Protein 3LNB (pdb70)

Radius of gyration: 17.21 Å; Cα contacts (8 Å, |Δi|>4): 522; chains: 1; bounding box: 51×44×40 Å

B-factor: mean 19.19, std 5.68, range [8.73, 44.33]

Sequence (252 aa):
MMTNLQKEFFKRLKIPAKEITFNDLDEILLNMGMILPFENLDIMAGTIKNISKNNLVEKLLIQKRGGLCYELNSLLYYFLMDCGFQVYKVAGTVYDLYDNKWKPDDGHVIIILHHNKKDYVIDAGFASHLPLHPVPFSGEVISSQTGEYRIRKRTTQKGTHILEMRKDEWKIGYAFTLDPIDEQKVNNIQKVIVEHKESPFNKGAITCKLTNYGHISLTNKNYTETFKGTKNKRPIESKDYARILRESFGIT

CATH classification: 3.30.2140.20

Foldseek 3Di:
DADPLLVLLCVQLVHPRDQADQVCQLSSLVSCQAAAKAWQVCLVVVNDDADDQVVLCVACRVLVHHYAQLSSAVSVQVNVVSSPWAKFKWFKWFADPVVGGIFDARLHMWMWTADPNWIWIQGNHLFQQRLSHTATCVFDWGQDCSFIWTKYQPDDPRERIFIWTDNPDTDTGIHTYPDGDDSVVSRVSVVCLSDPPRNPNNPWIWIKHADPAGIWIDTQFWTWDCGNNDIDIDGDHNVVRVVCCCVVRVND

Organism: Bacillus anthracis (NCBI:txid1392)

Nearest PDB structures (foldseek):
  3lnb-assembly1_A  TM=1.004E+00  e=1.557E-55  Bacillus anthracis
  4dmo-assembly2_B  TM=9.859E-01  e=3.108E-37  Bacillus cereus ATCC 14579
  2pqt-assembly1_A  TM=9.009E-01  e=1.758E-18  Homo sapiens
  2pfr-assembly3_B-2  TM=8.881E-01  e=1.863E-18  Homo sapiens
  2ija-assembly1_A  TM=9.003E-01  e=4.703E-18  Homo sapiens

Secondary structure (DSSP, 8-state):
---HHHHHHHHHTT--S----GGGHHHHHHHHHHHS-EE-HHHHHT-PPPP-HHHHIIIIIIT---B-HHHHHHHHHHHHHHTT-EEEEEEEEEEETTTTEE-STT-EEEEEEEETTEEEEE-S-STT----S-EETT---EEETTEEEEEE---BTTBSEEEEEE----EEEEEEEEEE--HHHHHHHHHHHHH-TT-GGGSS--EEEEETTEEEEE-SSEEEEEETTEEEEEE--HHHHHHHHHHHH---

InterPro domains:
  IPR001447 Arylamine N-acetyltransferase [PF00797] (23-267)
  IPR001447 Arylamine N-acetyltransferase [PR01543] (21-44)
  IPR001447 Arylamine N-acetyltransferase [PR01543] (45-68)
  IPR001447 Arylamine N-acetyltransferase [PR01543] (69-91)
  IPR001447 Arylamine N-acetyltransferase [PR01543] (102-127)
  IPR001447 Arylamine N-acetyltransferase [PTHR11786] (3-270)
  IPR038765 Papain-like cysteine peptidase superfamily [SSF54001] (1-274)
  IPR053710 Arylamine N-acetyltransferase domain-containing protein [G3DSA:3.30.2140.20] (1-279)

Structure (mmCIF, N/CA/C/O backbone):
data_3LNB
#
_entry.id   3LNB
#
_cell.length_a   53.990
_cell.length_b   53.990
_cell.length_c   172.440
_cell.angle_alpha   90.00
_cell.angle_beta   90.00
_cell.angle_gamma   90.00
#
_symmetry.space_group_name_H-M   'P 41 21 2'
#
loop_
_entity.id
_entity.type
_entity.pdbx_description
1 polymer 'N-acetyltransferase family protein'
2 non-polymer 'COENZYME A'
3 non-polymer 'FORMIC ACID'
4 water water
#
loop_
_atom_site.group_PDB
_atom_site.id
_atom_site.type_symbol
_atom_site.label_atom_id
_atom_site.label_alt_id
_atom_site.label_comp_id
_atom_site.label_asym_id
_atom_site.label_entity_id
_atom_site.label_seq_id
_atom_site.pdbx_PDB_ins_code
_atom_site.Cartn_x
_atom_site.Cartn_y
_atom_site.Cartn_z
_atom_site.occupancy
_atom_site.B_iso_or_equiv
_atom_site.auth_seq_id
_atom_site.auth_comp_id
_atom_site.auth_asym_id
_atom_site.auth_atom_id
_atom_site.pdbx_PDB_model_num
ATOM 1 N N . MET A 1 31 ? -6.486 2.707 -0.547 1.00 33.50 1 MET A N 1
ATOM 2 C CA . MET A 1 31 ? -7.227 4.000 -0.450 1.00 33.20 1 MET A CA 1
ATOM 3 C C . MET A 1 31 ? -6.819 4.946 -1.576 1.00 30.74 1 MET A C 1
ATOM 4 O O . MET A 1 31 ? -7.280 4.826 -2.715 1.00 30.02 1 MET A O 1
ATOM 9 N N . MET A 1 32 ? -5.956 5.891 -1.233 1.00 28.68 2 MET A N 1
ATOM 10 C CA . MET A 1 32 ? -5.427 6.865 -2.165 1.00 26.77 2 MET A CA 1
ATOM 11 C C . MET A 1 32 ? -4.390 6.139 -3.007 1.00 25.29 2 MET A C 1
ATOM 12 O O . MET A 1 32 ? -3.835 5.130 -2.575 1.00 24.52 2 MET A O 1
ATOM 17 N N . THR A 1 33 ? -4.132 6.647 -4.208 1.00 23.80 3 THR A N 1
ATOM 18 C CA . THR A 1 33 ? -3.128 6.054 -5.086 1.00 21.32 3 THR A CA 1
ATOM 19 C C . THR A 1 33 ? -1.742 6.523 -4.624 1.00 20.69 3 THR A C 1
ATOM 20 O O . THR A 1 33 ? -1.626 7.415 -3.783 1.00 18.55 3 THR A O 1
ATOM 24 N N . ASN A 1 34 ? -0.693 5.923 -5.181 1.00 20.45 4 ASN A N 1
ATOM 25 C CA . ASN A 1 34 ? 0.661 6.316 -4.828 1.00 21.19 4 ASN A CA 1
ATOM 26 C C . ASN A 1 34 ? 0.864 7.776 -5.210 1.00 19.71 4 ASN A C 1
ATOM 27 O O . ASN A 1 34 ? 1.415 8.561 -4.434 1.00 19.04 4 ASN A O 1
ATOM 32 N N . LEU A 1 35 ? 0.410 8.135 -6.408 1.00 19.86 5 LEU A N 1
ATOM 33 C CA . LEU A 1 35 ? 0.534 9.504 -6.894 1.00 19.97 5 LEU A CA 1
ATOM 34 C C . LEU A 1 35 ? -0.145 10.476 -5.926 1.00 19.84 5 LEU A C 1
ATOM 35 O O . LEU A 1 35 ? 0.433 11.499 -5.569 1.00 20.19 5 LEU A O 1
ATOM 40 N N . GLN A 1 36 ? -1.372 10.165 -5.515 1.00 18.69 6 GLN A N 1
ATOM 41 C CA . GLN A 1 36 ? -2.096 11.028 -4.589 1.00 18.83 6 GLN A CA 1
ATOM 42 C C . GLN A 1 36 ? -1.322 11.210 -3.289 1.00 19.43 6 GLN A C 1
ATOM 43 O O . GLN A 1 36 ? -1.191 12.323 -2.783 1.00 18.60 6 GLN A O 1
ATOM 49 N N . LYS A 1 37 ? -0.816 10.106 -2.750 1.00 19.16 7 LYS A N 1
ATOM 50 C CA . LYS A 1 37 ? -0.053 10.141 -1.512 1.00 19.08 7 LYS A CA 1
ATOM 51 C C . LYS A 1 37 ? 1.179 11.022 -1.666 1.00 18.64 7 LYS A C 1
ATOM 52 O O . LYS A 1 37 ? 1.442 11.870 -0.822 1.00 16.98 7 LYS A O 1
ATOM 58 N N . GLU A 1 38 ? 1.930 10.819 -2.748 1.00 18.59 8 GLU A N 1
ATOM 59 C CA . GLU A 1 38 ? 3.134 11.611 -2.985 1.00 19.41 8 GLU A CA 1
ATOM 60 C C . GLU A 1 38 ? 2.786 13.062 -3.270 1.00 17.74 8 GLU A C 1
ATOM 61 O O . GLU A 1 38 ? 3.513 13.979 -2.877 1.00 17.23 8 GLU A O 1
ATOM 67 N N . PHE A 1 39 ? 1.677 13.268 -3.970 1.00 16.94 9 PHE A N 1
ATOM 68 C CA . PHE A 1 39 ? 1.249 14.616 -4.315 1.00 16.69 9 PHE A CA 1
ATOM 69 C C . PHE A 1 39 ? 0.999 15.416 -3.037 1.00 16.42 9 PHE A C 1
ATOM 70 O O . PHE A 1 39 ? 1.541 16.506 -2.867 1.00 15.07 9 PHE A O 1
ATOM 78 N N . PHE A 1 40 ? 0.176 14.858 -2.147 1.00 15.63 10 PHE A N 1
ATOM 79 C CA . PHE A 1 40 ? -0.158 15.496 -0.873 1.00 16.62 10 PHE A CA 1
ATOM 80 C C . PHE A 1 40 ? 1.092 15.843 -0.064 1.00 16.25 10 PHE A C 1
ATOM 81 O O . PHE A 1 40 ? 1.192 16.928 0.507 1.00 15.50 10 PHE A O 1
ATOM 89 N N . LYS A 1 41 ? 2.037 14.908 -0.019 1.00 17.12 11 LYS A N 1
ATOM 90 C CA . LYS A 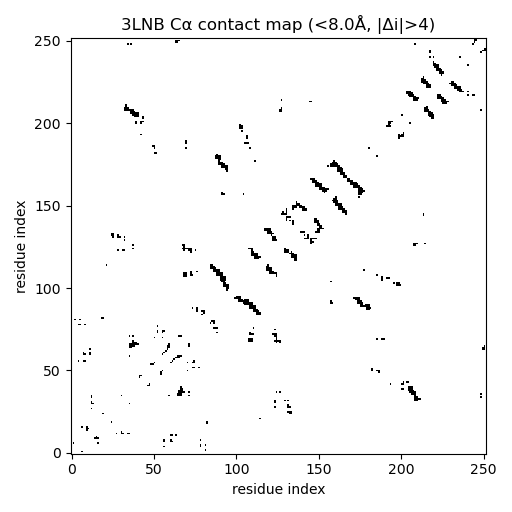1 41 ? 3.284 15.102 0.718 1.00 18.40 11 LYS A CA 1
ATOM 91 C C . LYS A 1 41 ? 4.102 16.265 0.155 1.00 18.47 11 LYS A C 1
ATOM 92 O O . LYS A 1 41 ? 4.524 17.159 0.895 1.00 19.21 11 LYS A O 1
ATOM 98 N N . ARG A 1 42 ? 4.321 16.255 -1.155 1.00 16.95 12 ARG A N 1
ATOM 99 C CA . ARG A 1 42 ? 5.099 17.305 -1.802 1.00 16.97 12 ARG A CA 1
ATOM 100 C C . ARG A 1 42 ? 4.493 18.688 -1.599 1.00 17.93 12 ARG A C 1
ATOM 101 O O . ARG A 1 42 ? 5.203 19.639 -1.280 1.00 18.08 12 ARG A O 1
ATOM 109 N N . LEU A 1 43 ? 3.181 18.796 -1.792 1.00 17.80 13 LEU A N 1
ATOM 110 C CA . LEU A 1 43 ? 2.507 20.083 -1.657 1.00 20.18 13 LEU A CA 1
ATOM 111 C C . LEU A 1 43 ? 2.102 20.415 -0.228 1.00 20.76 13 LEU A C 1
ATOM 112 O O . LEU A 1 43 ? 1.383 21.386 0.011 1.00 20.50 13 LEU A O 1
ATOM 117 N N . LYS A 1 44 ? 2.579 19.611 0.717 1.00 22.10 14 LYS A N 1
ATOM 118 C CA . LYS A 1 44 ? 2.295 19.831 2.134 1.00 24.26 14 LYS A CA 1
ATOM 119 C C . LYS A 1 44 ? 0.808 19.994 2.414 1.00 25.36 14 LYS A C 1
ATOM 120 O O . LYS A 1 44 ? 0.408 20.856 3.206 1.00 26.54 14 LYS A O 1
ATOM 126 N N . ILE A 1 45 ? -0.008 19.182 1.755 1.00 24.36 15 ILE A N 1
ATOM 127 C CA . ILE A 1 45 ? -1.445 19.228 1.950 1.00 24.55 15 ILE A CA 1
ATOM 128 C C . ILE A 1 45 ? -1.891 17.912 2.572 1.00 23.53 15 ILE A C 1
ATOM 129 O O . ILE A 1 45 ? -1.623 16.838 2.038 1.00 21.42 15 ILE A O 1
ATOM 134 N N . PRO A 1 46 ? -2.576 17.982 3.723 1.00 24.17 16 PRO A N 1
ATOM 135 C CA . PRO A 1 46 ? -3.043 16.766 4.387 1.00 22.95 16 PRO A CA 1
ATOM 136 C C . PRO A 1 46 ? -3.859 15.917 3.426 1.00 20.89 16 PRO A C 1
ATOM 137 O O . PRO A 1 46 ? -4.666 16.443 2.660 1.00 21.26 16 PRO A O 1
ATOM 141 N N . ALA A 1 47 ? -3.637 14.611 3.456 1.00 18.53 17 ALA A N 1
ATOM 142 C CA . ALA A 1 47 ? -4.391 13.714 2.596 1.00 19.50 17 ALA A CA 1
ATOM 143 C C . ALA A 1 47 ? -5.865 13.867 2.979 1.00 17.98 17 ALA A C 1
ATOM 144 O O . ALA A 1 47 ? -6.219 13.805 4.156 1.00 19.14 17 ALA A O 1
ATOM 146 N N . LYS A 1 48 ? -6.719 14.078 1.985 1.00 19.03 18 LYS A N 1
ATOM 147 C CA . LYS A 1 48 ? -8.155 14.256 2.222 1.00 17.79 18 LYS A CA 1
ATOM 148 C C . LYS A 1 48 ? -8.888 14.185 0.888 1.00 18.72 18 LYS A C 1
ATOM 149 O O . LYS A 1 48 ? -8.253 14.159 -0.167 1.00 18.26 18 LYS A O 1
ATOM 155 N N . GLU A 1 49 ? -10.218 14.140 0.920 1.00 19.04 19 GLU A N 1
ATOM 156 C CA . GLU A 1 49 ? -10.961 14.099 -0.332 1.00 19.03 19 GLU A CA 1
ATOM 157 C C . GLU A 1 49 ? -10.855 15.490 -0.922 1.00 20.16 19 GLU A C 1
ATOM 158 O O . GLU A 1 49 ? -11.040 16.477 -0.213 1.00 19.98 19 GLU A O 1
ATOM 164 N N . ILE A 1 50 ? -10.564 15.575 -2.215 1.00 18.73 20 ILE A N 1
ATOM 165 C CA . ILE A 1 50 ? -10.448 16.870 -2.859 1.00 18.41 20 ILE A CA 1
ATOM 166 C C . ILE A 1 50 ? -11.697 17.197 -3.653 1.00 18.76 20 ILE A C 1
ATOM 167 O O . ILE A 1 50 ? -12.062 16.461 -4.570 1.00 19.73 20 ILE A O 1
ATOM 172 N N . THR A 1 51 ? -12.351 18.300 -3.301 1.00 17.69 21 THR A N 1
ATOM 173 C CA . THR A 1 51 ? -13.553 18.713 -4.003 1.00 18.46 21 THR A CA 1
ATOM 174 C C . THR A 1 51 ? -13.260 19.986 -4.788 1.00 17.96 21 THR A C 1
ATOM 175 O O . THR A 1 51 ? -12.166 20.553 -4.691 1.00 17.23 21 THR A O 1
ATOM 179 N N . PHE A 1 52 ? -14.239 20.436 -5.559 1.00 17.03 22 PHE A N 1
ATOM 180 C CA . PHE A 1 52 ? -14.074 21.636 -6.363 1.00 17.87 22 PHE A CA 1
ATOM 181 C C . PHE A 1 52 ? -13.538 22.818 -5.556 1.00 18.30 22 PHE A C 1
ATOM 182 O O . PHE A 1 52 ? -12.603 23.506 -5.983 1.00 16.80 22 PHE A O 1
ATOM 190 N N . ASN A 1 53 ? -14.126 23.052 -4.389 1.00 18.52 23 ASN A N 1
ATOM 191 C CA . ASN A 1 53 ? -13.702 24.162 -3.555 1.00 20.76 23 ASN A CA 1
ATOM 192 C C . ASN A 1 53 ? -12.270 24.033 -3.064 1.00 19.24 23 ASN A C 1
ATOM 193 O O . ASN A 1 53 ? -11.704 25.003 -2.586 1.00 19.75 23 ASN A O 1
ATOM 198 N N . ASP A 1 54 ? -11.680 22.847 -3.193 1.00 19.70 24 ASP A N 1
ATOM 199 C CA . ASP A 1 54 ? -10.303 22.619 -2.746 1.00 17.53 24 ASP A CA 1
ATOM 200 C C . ASP A 1 54 ? -9.252 22.888 -3.821 1.00 18.10 24 ASP A C 1
ATOM 201 O O . ASP A 1 54 ? -8.044 22.787 -3.558 1.00 15.98 24 ASP A O 1
ATOM 206 N N . LEU A 1 55 ? -9.707 23.223 -5.026 1.00 16.44 25 LEU A N 1
ATOM 207 C CA . LEU A 1 55 ? -8.797 23.470 -6.138 1.00 16.74 25 LEU A CA 1
ATOM 208 C C . LEU A 1 55 ? -7.900 24.691 -5.944 1.00 16.95 25 LEU A C 1
ATOM 209 O O . LEU A 1 55 ? -6.758 24.707 -6.406 1.00 15.57 25 LEU A O 1
ATOM 214 N N . ASP A 1 56 ? -8.420 25.703 -5.258 1.00 15.65 26 ASP A N 1
ATOM 215 C CA . ASP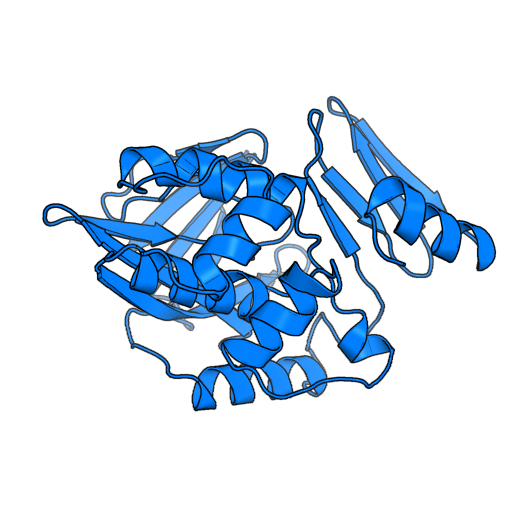 A 1 56 ? -7.677 26.924 -4.999 1.00 17.66 26 ASP A CA 1
ATOM 216 C C . ASP A 1 56 ? -6.444 26.617 -4.162 1.00 16.81 26 ASP A C 1
ATOM 217 O O . ASP A 1 56 ? -5.347 27.099 -4.444 1.00 17.16 26 ASP A O 1
ATOM 222 N N . GLU A 1 57 ? -6.643 25.805 -3.131 1.00 17.59 27 GLU A N 1
ATOM 223 C CA . GLU A 1 57 ? -5.566 25.404 -2.243 1.00 17.73 27 GLU A CA 1
ATOM 224 C C . GLU A 1 57 ? -4.528 24.603 -3.014 1.00 15.48 27 GLU A C 1
ATOM 225 O O . GLU A 1 57 ? -3.331 24.768 -2.802 1.00 15.63 27 GLU A O 1
ATOM 231 N N . ILE A 1 58 ? -4.989 23.739 -3.914 1.00 15.89 28 ILE A N 1
ATOM 232 C CA . ILE A 1 58 ? -4.072 22.930 -4.714 1.00 15.72 28 ILE A CA 1
ATOM 233 C C . ILE A 1 58 ? -3.211 23.835 -5.586 1.00 14.24 28 ILE A C 1
ATOM 234 O O . ILE A 1 58 ? -1.987 23.728 -5.580 1.00 14.66 28 ILE A O 1
ATOM 239 N N . LEU A 1 59 ? -3.856 24.731 -6.327 1.00 13.75 29 LEU A N 1
ATOM 240 C CA . LEU A 1 59 ? -3.139 25.646 -7.213 1.00 13.20 29 LEU A CA 1
ATOM 241 C C . LEU A 1 59 ? -2.183 26.557 -6.458 1.00 12.33 29 LEU A C 1
ATOM 242 O O . LEU A 1 59 ? -1.074 26.819 -6.915 1.00 11.27 29 LEU A O 1
ATOM 247 N N . LEU A 1 60 ? -2.619 27.047 -5.304 1.00 14.53 30 LEU A N 1
ATOM 248 C CA . LEU A 1 60 ? -1.786 27.930 -4.498 1.00 15.06 30 LEU A CA 1
ATOM 249 C C . LEU A 1 60 ? -0.489 27.248 -4.062 1.00 14.90 30 LEU A C 1
ATOM 250 O O . LEU A 1 60 ? 0.598 27.789 -4.253 1.00 15.11 30 LEU A O 1
ATOM 255 N N . ASN A 1 61 ? -0.607 26.062 -3.475 1.00 13.68 31 ASN A N 1
ATOM 256 C CA . ASN A 1 61 ? 0.567 25.339 -3.006 1.00 14.39 31 ASN A CA 1
ATOM 257 C C . ASN A 1 61 ? 1.512 24.967 -4.139 1.00 13.56 31 ASN A C 1
ATOM 258 O O . ASN A 1 61 ? 2.731 25.024 -3.972 1.00 12.66 31 ASN A O 1
ATOM 263 N N . MET A 1 62 ? 0.955 24.594 -5.292 1.00 14.24 32 MET A N 1
ATOM 264 C CA . MET A 1 62 ? 1.777 24.245 -6.442 1.00 14.11 32 MET A CA 1
ATOM 265 C C . MET A 1 62 ? 2.614 25.453 -6.833 1.00 14.58 32 MET A C 1
ATOM 266 O O . MET A 1 62 ? 3.813 25.335 -7.065 1.00 15.13 32 MET A O 1
ATOM 271 N N . GLY A 1 63 ? 1.978 26.618 -6.900 1.00 13.80 33 GLY A N 1
ATOM 272 C CA . GLY A 1 63 ? 2.700 27.823 -7.268 1.00 15.07 33 GLY A CA 1
ATOM 273 C C . GLY A 1 63 ? 3.800 28.193 -6.287 1.00 14.96 33 GLY A C 1
ATOM 274 O O . GLY A 1 63 ? 4.847 28.706 -6.676 1.00 15.42 33 GLY A O 1
ATOM 275 N N . MET A 1 64 ? 3.561 27.918 -5.010 1.00 15.69 34 MET A N 1
ATOM 276 C CA . MET A 1 64 ? 4.513 28.231 -3.949 1.00 14.90 34 MET A CA 1
ATOM 277 C C . MET A 1 64 ? 5.615 27.191 -3.765 1.00 15.25 34 MET A C 1
ATOM 278 O O . MET A 1 64 ? 6.667 27.491 -3.198 1.00 16.54 34 MET A O 1
ATOM 283 N N . ILE A 1 65 ? 5.379 25.974 -4.242 1.00 13.60 35 ILE A N 1
ATOM 284 C CA . ILE A 1 65 ? 6.340 24.888 -4.054 1.00 13.71 35 ILE A CA 1
ATOM 285 C C . ILE A 1 65 ? 6.974 24.281 -5.310 1.00 13.55 35 ILE A C 1
ATOM 286 O O . ILE A 1 65 ? 8.183 24.062 -5.350 1.00 14.35 35 ILE A O 1
ATOM 291 N N . LEU A 1 66 ? 6.167 23.993 -6.321 1.00 13.61 36 LEU A N 1
ATOM 292 C CA . LEU A 1 66 ? 6.685 23.406 -7.556 1.00 14.24 36 LEU A CA 1
ATOM 293 C C . LEU A 1 66 ? 7.275 24.476 -8.476 1.00 14.67 36 LEU A C 1
ATOM 294 O O . LEU A 1 66 ? 6.542 25.225 -9.121 1.00 15.08 36 LEU A O 1
ATOM 299 N N . PRO A 1 67 ? 8.614 24.555 -8.554 1.00 13.84 37 PRO A N 1
ATOM 300 C CA . PRO A 1 67 ? 9.264 25.554 -9.408 1.00 13.68 37 PRO A CA 1
ATOM 301 C C . PRO A 1 67 ? 8.996 25.328 -10.891 1.00 14.00 37 PRO A C 1
ATOM 302 O O . PRO A 1 67 ? 8.877 24.189 -11.345 1.00 14.06 37 PRO A O 1
ATOM 306 N N . PHE A 1 68 ? 8.886 26.424 -11.632 1.00 13.07 38 PHE A N 1
ATOM 307 C CA . PHE A 1 68 ? 8.693 26.373 -13.078 1.00 13.74 38 PHE A CA 1
ATOM 308 C C . PHE A 1 68 ? 10.134 26.392 -13.592 1.00 14.26 38 PHE A C 1
ATOM 309 O O . PHE A 1 68 ? 10.844 27.381 -13.404 1.00 15.05 38 PHE A O 1
ATOM 317 N N . GLU A 1 69 ? 10.579 25.301 -14.209 1.00 14.47 39 GLU A N 1
ATOM 318 C CA . GLU A 1 69 ? 11.952 25.240 -14.700 1.00 13.48 39 GLU A CA 1
ATOM 319 C C . GLU A 1 69 ? 12.166 24.343 -15.909 1.00 14.18 39 GLU A C 1
ATOM 320 O O . GLU A 1 69 ? 11.366 23.448 -16.190 1.00 13.43 39 GLU A O 1
ATOM 326 N N . ASN A 1 70 ? 13.275 24.591 -16.603 1.00 13.30 40 ASN A N 1
ATOM 327 C CA . ASN A 1 70 ? 13.658 23.870 -17.815 1.00 11.86 40 ASN A CA 1
ATOM 328 C C . ASN A 1 70 ? 15.068 23.293 -17.682 1.00 11.94 40 ASN A C 1
ATOM 329 O O . ASN A 1 70 ? 15.751 23.087 -18.691 1.00 11.65 40 ASN A O 1
ATOM 334 N N . LEU A 1 71 ? 15.499 23.036 -16.451 1.00 11.66 41 LEU A N 1
ATOM 335 C CA . LEU A 1 71 ? 16.845 22.527 -16.205 1.00 13.24 41 LEU A CA 1
ATOM 336 C C . LEU A 1 71 ? 17.211 21.206 -16.893 1.00 13.61 41 LEU A C 1
ATOM 337 O O . LEU A 1 71 ? 18.382 20.982 -17.197 1.00 12.62 41 LEU A O 1
ATOM 342 N N . ASP A 1 72 ? 16.235 20.335 -17.133 1.00 12.71 42 ASP A N 1
ATOM 343 C CA . ASP A 1 72 ? 16.531 19.071 -17.810 1.00 14.21 42 ASP A CA 1
ATOM 344 C C . ASP A 1 72 ? 16.872 19.355 -19.266 1.00 14.55 42 ASP A C 1
ATOM 345 O O . ASP A 1 72 ? 17.734 18.697 -19.855 1.00 13.80 42 ASP A O 1
ATOM 350 N N . ILE A 1 73 ? 16.181 20.336 -19.843 1.00 13.52 43 ILE A N 1
ATOM 351 C CA . ILE A 1 73 ? 16.433 20.734 -21.221 1.00 15.18 43 ILE A CA 1
ATOM 352 C C . ILE A 1 73 ? 17.860 21.266 -21.275 1.00 15.11 43 ILE A C 1
ATOM 353 O O . ILE A 1 73 ? 18.619 20.934 -22.179 1.00 15.72 43 ILE A O 1
ATOM 358 N N . MET A 1 74 ? 18.222 22.086 -20.294 1.00 15.25 44 MET A N 1
ATOM 359 C CA . MET A 1 74 ? 19.568 22.649 -20.229 1.00 16.78 44 MET A CA 1
ATOM 360 C C . MET A 1 74 ? 20.627 21.557 -20.022 1.00 16.99 44 MET A C 1
ATOM 361 O O . MET A 1 74 ? 21.687 21.579 -20.647 1.00 15.79 44 MET A O 1
ATOM 366 N N . ALA A 1 75 ? 20.332 20.598 -19.149 1.00 16.51 45 ALA A N 1
ATOM 367 C CA . ALA A 1 75 ? 21.276 19.520 -18.860 1.00 17.26 45 ALA A CA 1
ATOM 368 C C . ALA A 1 75 ? 21.228 18.365 -19.858 1.00 17.53 45 ALA A C 1
ATOM 369 O O . ALA A 1 75 ? 22.084 17.480 -19.827 1.00 18.06 45 ALA A O 1
ATOM 371 N N . GLY A 1 76 ? 20.233 18.363 -20.738 1.00 16.69 46 GLY A N 1
ATOM 372 C CA . GLY A 1 76 ? 20.120 17.282 -21.707 1.00 17.53 46 GLY A CA 1
ATOM 373 C C . GLY A 1 76 ? 19.743 15.963 -21.047 1.00 18.06 46 GLY A C 1
ATOM 374 O O . GLY A 1 76 ? 20.321 14.914 -21.352 1.00 17.70 46 GLY A O 1
ATOM 375 N N . THR A 1 77 ? 18.774 16.017 -20.136 1.00 17.30 47 THR A N 1
ATOM 376 C CA . THR A 1 77 ? 18.301 14.836 -19.416 1.00 17.60 47 THR A CA 1
ATOM 377 C C . THR A 1 77 ? 16.774 14.789 -19.463 1.00 18.01 47 THR A C 1
ATOM 378 O O . THR A 1 77 ? 16.104 14.680 -18.438 1.00 17.69 47 THR A O 1
ATOM 382 N N . ILE A 1 78 ? 16.244 14.856 -20.677 1.00 18.03 48 ILE A N 1
ATOM 383 C CA . ILE A 1 78 ? 14.809 14.865 -20.920 1.00 19.46 48 ILE A CA 1
ATOM 384 C C . ILE A 1 78 ? 14.211 13.493 -21.212 1.00 18.81 48 ILE A C 1
ATOM 385 O O . ILE A 1 78 ? 14.591 12.835 -22.182 1.00 18.83 48 ILE A O 1
ATOM 390 N N . LYS A 1 79 ? 13.274 13.076 -20.369 1.00 18.58 49 LYS A N 1
ATOM 391 C CA . LYS A 1 79 ? 12.578 11.803 -20.537 1.00 19.60 49 LYS A CA 1
ATOM 392 C C . LYS A 1 79 ? 11.195 12.090 -21.100 1.00 19.47 49 LYS A C 1
ATOM 393 O O . LYS A 1 79 ? 10.718 13.229 -21.062 1.00 19.28 49 LYS A O 1
ATOM 399 N N . ASN A 1 80 ? 10.547 11.059 -21.626 1.00 19.24 50 ASN A N 1
ATOM 400 C CA . ASN A 1 80 ? 9.202 11.232 -22.150 1.00 17.63 50 ASN A CA 1
ATOM 401 C C . ASN A 1 80 ? 8.299 11.441 -20.945 1.00 16.20 50 ASN A C 1
ATOM 402 O O . ASN A 1 80 ? 8.634 11.047 -19.823 1.00 13.92 50 ASN A O 1
ATOM 407 N N . ILE A 1 81 ? 7.152 12.061 -21.184 1.00 15.66 51 ILE A N 1
ATOM 408 C CA . ILE A 1 81 ? 6.201 12.341 -20.127 1.00 14.66 51 ILE A CA 1
ATOM 409 C C . ILE A 1 81 ? 5.292 11.142 -19.862 1.00 15.26 51 ILE A C 1
ATOM 410 O O . ILE A 1 81 ? 4.762 10.535 -20.791 1.00 13.15 51 ILE A O 1
ATOM 415 N N . SER A 1 82 ? 5.134 10.809 -18.583 1.00 13.54 52 SER A N 1
ATOM 416 C CA . SER A 1 82 ? 4.278 9.716 -18.144 1.00 14.19 52 SER A CA 1
ATOM 417 C C . SER A 1 82 ? 3.970 9.962 -16.670 1.00 14.80 52 SER A C 1
ATOM 418 O O . SER A 1 82 ? 4.708 10.681 -15.988 1.00 13.31 52 SER A O 1
ATOM 421 N N . LYS A 1 83 ? 2.881 9.373 -16.182 1.00 14.93 53 LYS A N 1
ATOM 422 C CA . LYS A 1 83 ? 2.493 9.541 -14.785 1.00 15.98 53 LYS A CA 1
ATOM 423 C C . LYS A 1 83 ? 3.676 9.227 -13.872 1.00 16.69 53 LYS A C 1
ATOM 424 O O . LYS A 1 83 ? 4.093 10.055 -13.057 1.00 16.86 53 LYS A O 1
ATOM 430 N N . ASN A 1 84 ? 4.219 8.025 -14.024 1.00 15.79 54 ASN A N 1
ATOM 431 C CA . ASN A 1 84 ? 5.341 7.590 -13.220 1.00 17.73 54 ASN A CA 1
ATOM 432 C C . ASN A 1 84 ? 6.537 8.537 -13.284 1.00 16.79 54 ASN A C 1
ATOM 433 O O . ASN A 1 84 ? 7.099 8.888 -12.251 1.00 14.85 54 ASN A O 1
ATOM 438 N N . ASN A 1 85 ? 6.930 8.936 -14.495 1.00 16.78 55 ASN A N 1
ATOM 439 C CA . ASN A 1 85 ? 8.065 9.841 -14.664 1.00 17.08 55 ASN A CA 1
ATOM 440 C C . ASN A 1 85 ? 7.805 11.194 -14.009 1.00 16.73 55 ASN A C 1
ATOM 441 O O . ASN A 1 85 ? 8.715 11.824 -13.475 1.00 15.87 55 ASN A O 1
ATOM 446 N N . LEU A 1 86 ? 6.555 11.636 -14.053 1.00 16.11 56 LEU A N 1
ATOM 447 C CA . LEU A 1 86 ? 6.183 12.899 -13.442 1.00 15.90 56 LEU A CA 1
ATOM 448 C C . LEU A 1 86 ? 6.258 12.772 -11.923 1.00 15.65 56 LEU A C 1
ATOM 449 O O . LEU A 1 86 ? 6.794 13.648 -11.249 1.00 13.93 56 LEU A O 1
ATOM 454 N N . VAL A 1 87 ? 5.725 11.680 -11.385 1.00 16.25 57 VAL A N 1
ATOM 455 C CA . VAL A 1 87 ? 5.772 11.462 -9.941 1.00 15.74 57 VAL A CA 1
ATOM 456 C C . VAL A 1 87 ? 7.233 11.387 -9.486 1.00 16.55 57 VAL A C 1
ATOM 457 O O . VAL A 1 87 ? 7.609 11.969 -8.470 1.00 16.37 57 VAL A O 1
ATOM 461 N N . GLU A 1 88 ? 8.059 10.680 -10.252 1.00 18.31 58 GLU A N 1
ATOM 462 C CA . GLU A 1 88 ? 9.471 10.536 -9.905 1.00 19.02 58 GLU A CA 1
ATOM 463 C C . GLU A 1 88 ? 10.207 11.872 -9.895 1.00 18.69 58 GLU A C 1
ATOM 464 O O . GLU A 1 88 ? 10.893 12.208 -8.933 1.00 17.45 58 GLU A O 1
ATOM 470 N N . LYS A 1 89 ? 10.056 12.639 -10.969 1.00 18.46 59 LYS A N 1
ATOM 471 C CA . LYS A 1 89 ? 10.745 13.918 -11.073 1.00 17.23 59 LYS A CA 1
ATOM 472 C C . LYS A 1 89 ? 10.223 15.030 -10.167 1.00 17.28 59 LYS A C 1
ATOM 473 O O . LYS A 1 89 ? 10.953 15.508 -9.300 1.00 16.70 59 LYS A O 1
ATOM 479 N N . LEU A 1 90 ? 8.969 15.433 -10.363 1.00 16.49 60 LEU A N 1
ATOM 480 C CA . LEU A 1 90 ? 8.393 16.530 -9.590 1.00 17.15 60 LEU A CA 1
ATOM 481 C C . LEU A 1 90 ? 8.026 16.282 -8.138 1.00 17.69 60 LEU A C 1
ATOM 482 O O . LEU A 1 90 ? 8.007 17.220 -7.340 1.00 16.21 60 LEU A O 1
ATOM 487 N N . LEU A 1 91 ? 7.715 15.043 -7.785 1.00 16.38 61 LEU A N 1
ATOM 488 C CA . LEU A 1 91 ? 7.347 14.776 -6.408 1.00 17.34 61 LEU A CA 1
ATOM 489 C C . LEU A 1 91 ? 8.484 14.157 -5.605 1.00 17.31 61 LEU A C 1
ATOM 490 O O . LEU A 1 91 ? 8.968 14.756 -4.649 1.00 17.96 61 LEU A O 1
ATOM 495 N N . ILE A 1 92 ? 8.921 12.967 -6.006 1.00 18.37 62 ILE A N 1
ATOM 496 C CA . ILE A 1 92 ? 9.987 12.270 -5.295 1.00 17.81 62 ILE A CA 1
ATOM 497 C C . ILE A 1 92 ? 11.351 12.966 -5.287 1.00 19.15 62 ILE A C 1
ATOM 498 O O . ILE A 1 92 ? 11.954 13.135 -4.226 1.00 17.95 62 ILE A O 1
ATOM 503 N N . GLN A 1 93 ? 11.840 13.379 -6.453 1.00 18.95 63 GLN A N 1
ATOM 504 C CA . GLN A 1 93 ? 13.144 14.031 -6.519 1.00 19.77 63 GLN A CA 1
ATOM 505 C C . GLN A 1 93 ? 13.029 15.529 -6.244 1.00 20.96 63 GLN A C 1
ATOM 506 O O . GLN A 1 93 ? 13.990 16.283 -6.407 1.00 20.29 63 GLN A O 1
ATOM 512 N N . LYS A 1 94 ? 11.841 15.945 -5.819 1.00 19.81 64 LYS A N 1
ATOM 513 C CA . LYS A 1 94 ? 11.565 17.343 -5.498 1.00 19.47 64 LYS A CA 1
ATOM 514 C C . LYS A 1 94 ? 12.099 18.346 -6.524 1.00 18.92 64 LYS A C 1
ATOM 515 O O . LYS A 1 94 ? 12.785 19.307 -6.170 1.00 18.13 64 LYS A O 1
ATOM 521 N N . ARG A 1 95 ? 11.781 18.110 -7.796 1.00 18.47 65 ARG A N 1
ATOM 522 C CA . ARG A 1 95 ? 12.184 19.002 -8.879 1.00 18.28 65 ARG A CA 1
ATOM 523 C C . ARG A 1 95 ? 10.944 19.781 -9.326 1.00 16.62 65 ARG A C 1
ATOM 524 O O . ARG A 1 95 ? 9.847 19.604 -8.783 1.00 15.24 65 ARG A O 1
ATOM 532 N N . GLY A 1 96 ? 11.133 20.635 -10.325 1.00 17.63 66 GLY A N 1
ATOM 533 C CA . GLY A 1 96 ? 10.039 21.419 -10.870 1.00 16.87 66 GLY A CA 1
ATOM 534 C C . GLY A 1 96 ? 9.862 21.034 -12.324 1.00 17.46 66 GLY A C 1
ATOM 535 O O . GLY A 1 96 ? 10.156 19.899 -12.703 1.00 16.80 66 GLY A O 1
ATOM 536 N N . GLY A 1 97 ? 9.388 21.965 -13.147 1.00 17.23 67 GLY A N 1
ATOM 537 C CA . GLY A 1 97 ? 9.213 21.661 -14.555 1.00 17.19 67 GLY A CA 1
ATOM 538 C C . GLY A 1 97 ? 8.503 22.746 -15.340 1.00 16.89 67 GLY A C 1
ATOM 539 O O . GLY A 1 97 ? 8.177 23.809 -14.807 1.00 16.43 67 GLY A O 1
ATOM 540 N N . LEU A 1 98 ? 8.274 22.481 -16.622 1.00 16.00 68 LEU A N 1
ATOM 541 C CA . LEU A 1 98 ? 7.587 23.439 -17.471 1.00 15.69 68 LEU A CA 1
ATOM 542 C C . LEU A 1 98 ? 6.087 23.136 -17.470 1.00 14.79 68 LEU A C 1
ATOM 543 O O . LEU A 1 98 ? 5.637 22.151 -16.885 1.00 14.48 68 LEU A O 1
ATOM 548 N N . CYS A 1 99 ? 5.322 23.983 -18.141 1.00 14.40 69 CYS A N 1
ATOM 549 C CA . CYS A 1 99 ? 3.874 23.837 -18.203 1.00 15.18 69 CYS A CA 1
ATOM 550 C C . CYS A 1 99 ? 3.349 22.438 -18.533 1.00 15.92 69 CYS A C 1
ATOM 551 O O . CYS A 1 99 ? 2.477 21.924 -17.831 1.00 15.77 69 CYS A O 1
ATOM 554 N N . TYR A 1 100 ? 3.867 21.815 -19.590 1.00 15.20 70 TYR A N 1
ATOM 555 C CA . TYR A 1 100 ? 3.384 20.490 -19.965 1.00 16.76 70 TYR A CA 1
ATOM 556 C C . TYR A 1 100 ? 3.659 19.399 -18.927 1.00 17.43 70 TYR A C 1
ATOM 557 O O . TYR A 1 100 ? 3.045 18.330 -18.969 1.00 18.41 70 TYR A O 1
ATOM 566 N N . GLU A 1 101 ? 4.578 19.657 -18.001 1.00 17.16 71 GLU A N 1
ATOM 567 C CA . GLU A 1 101 ? 4.876 18.682 -16.954 1.00 17.27 71 GLU A CA 1
ATOM 568 C C . GLU A 1 101 ? 4.014 18.990 -15.742 1.00 16.19 71 GLU A C 1
ATOM 569 O O . GLU A 1 101 ? 3.369 18.104 -15.182 1.00 16.28 71 GLU A O 1
ATOM 575 N N . LEU A 1 102 ? 4.001 20.256 -15.345 1.00 14.70 72 LEU A N 1
ATOM 576 C CA . LEU A 1 102 ? 3.208 20.686 -14.204 1.00 11.77 72 LEU A CA 1
ATOM 577 C C . LEU A 1 102 ? 1.732 20.339 -14.398 1.00 13.09 72 LEU A C 1
ATOM 578 O O . LEU A 1 102 ? 1.110 19.743 -13.517 1.00 13.30 72 LEU A O 1
ATOM 583 N N . ASN A 1 103 ? 1.175 20.695 -15.552 1.00 11.72 73 ASN A N 1
ATOM 584 C CA . ASN A 1 103 ? -0.232 20.417 -15.809 1.00 12.82 73 ASN A CA 1
ATOM 585 C C . ASN A 1 103 ? -0.551 18.963 -16.134 1.00 12.32 73 ASN A C 1
ATOM 586 O O . ASN A 1 103 ? -1.680 18.528 -15.948 1.00 12.37 73 ASN A O 1
ATOM 591 N N . SER A 1 104 ? 0.427 18.214 -16.629 1.00 12.34 74 SER A N 1
ATOM 592 C CA . SER A 1 104 ? 0.188 16.805 -16.904 1.00 12.71 74 SER A CA 1
ATOM 593 C C . SER A 1 104 ? 0.070 16.106 -15.548 1.00 12.38 74 SER A C 1
ATOM 594 O O . SER A 1 104 ? -0.800 15.262 -15.347 1.00 13.36 74 SER A O 1
ATOM 597 N N . LEU A 1 105 ? 0.945 16.474 -14.619 1.00 11.58 75 LEU A N 1
ATOM 598 C CA . LEU A 1 105 ? 0.920 15.895 -13.280 1.00 13.59 75 LEU A CA 1
ATOM 599 C C . LEU A 1 105 ? -0.396 16.222 -12.595 1.00 13.17 75 LEU A C 1
ATOM 600 O O . LEU A 1 105 ? -1.065 15.337 -12.057 1.00 12.99 75 LEU A O 1
ATOM 605 N N . LEU A 1 106 ? -0.767 17.498 -12.613 1.00 13.04 76 LEU A N 1
ATOM 606 C CA . LEU A 1 106 ? -2.016 17.922 -11.995 1.00 13.23 76 LEU A CA 1
ATOM 607 C C . LEU A 1 106 ? -3.187 17.184 -12.645 1.00 12.99 76 LEU A C 1
ATOM 608 O O . LEU A 1 106 ? -4.156 16.835 -11.974 1.00 13.43 76 LEU A O 1
ATOM 613 N N . TYR A 1 107 ? -3.096 16.954 -13.951 1.00 12.17 77 TYR A N 1
ATOM 614 C CA . TYR A 1 107 ? -4.153 16.242 -14.661 1.00 12.10 77 TYR A CA 1
ATOM 615 C C . TYR A 1 107 ? -4.336 14.867 -14.021 1.00 13.21 77 TYR A C 1
ATOM 616 O O . TYR A 1 107 ? -5.441 14.499 -13.620 1.00 13.28 77 TYR A O 1
ATOM 625 N N . TYR A 1 108 ? -3.248 14.109 -13.934 1.00 13.00 78 TYR A N 1
ATOM 626 C CA . TYR A 1 108 ? -3.307 12.781 -13.344 1.00 15.28 78 TYR A CA 1
ATOM 627 C C . TYR A 1 108 ? -3.866 12.842 -11.930 1.00 14.64 78 TYR A C 1
ATOM 628 O O . TYR A 1 108 ? -4.716 12.034 -11.562 1.00 14.29 78 TYR A O 1
ATOM 637 N N . PHE A 1 109 ? -3.394 13.806 -11.148 1.00 12.56 79 PHE A N 1
ATOM 638 C CA . PHE A 1 109 ? -3.864 13.950 -9.778 1.00 14.87 79 PHE A CA 1
ATOM 639 C C . PHE A 1 109 ? -5.375 14.169 -9.738 1.00 14.30 79 PHE A C 1
ATOM 640 O O . PHE A 1 109 ? -6.089 13.477 -9.008 1.00 14.24 79 PHE A O 1
ATOM 648 N N . LEU A 1 110 ? -5.857 15.125 -10.526 1.00 13.60 80 LEU A N 1
ATOM 649 C CA . LEU A 1 110 ? -7.283 15.423 -10.555 1.00 14.54 80 LEU A CA 1
ATOM 650 C C . LEU A 1 110 ? -8.115 14.245 -11.063 1.00 15.05 80 LEU A C 1
ATOM 651 O O . LEU A 1 110 ? -9.276 14.091 -10.679 1.00 14.91 80 LEU A O 1
ATOM 656 N N . MET A 1 111 ? -7.533 13.421 -11.930 1.00 14.34 81 MET A N 1
ATOM 657 C CA . MET A 1 111 ? -8.251 12.251 -12.424 1.00 14.95 81 MET A CA 1
ATOM 658 C C . MET A 1 111 ? -8.394 11.287 -11.244 1.00 15.05 81 MET A C 1
ATOM 659 O O . MET A 1 111 ? -9.464 10.724 -11.021 1.00 15.24 81 MET A O 1
ATOM 664 N N . ASP A 1 112 ? -7.315 11.103 -10.487 1.00 14.72 82 ASP A N 1
ATOM 665 C CA . ASP A 1 112 ? -7.356 10.218 -9.327 1.00 15.58 82 ASP A CA 1
ATOM 666 C C . ASP A 1 112 ? -8.375 10.724 -8.315 1.00 15.96 82 ASP A C 1
ATOM 667 O O . ASP A 1 112 ? -8.998 9.936 -7.601 1.00 15.95 82 ASP A O 1
ATOM 672 N N . CYS A 1 113 ? -8.540 12.042 -8.262 1.00 15.83 83 CYS A N 1
ATOM 673 C CA . CYS A 1 113 ? -9.489 12.654 -7.351 1.00 17.02 83 CYS A CA 1
ATOM 674 C C . CYS A 1 113 ? -10.905 12.588 -7.914 1.00 16.61 83 CYS A C 1
ATOM 675 O O . CYS A 1 113 ? -11.858 12.988 -7.254 1.00 17.43 83 CYS A O 1
ATOM 678 N N . GLY A 1 114 ? -11.033 12.087 -9.139 1.00 16.04 84 GLY A N 1
ATOM 679 C CA . GLY A 1 114 ? -12.346 11.938 -9.751 1.00 15.41 84 GLY A CA 1
ATOM 680 C C . GLY A 1 114 ? -12.968 13.137 -10.447 1.00 15.80 84 GLY A C 1
ATOM 681 O O . GLY A 1 114 ? -14.194 13.214 -10.556 1.00 14.27 84 GLY A O 1
ATOM 682 N N . PHE A 1 115 ? -12.153 14.083 -10.906 1.00 13.67 85 PHE A N 1
ATOM 683 C CA . PHE A 1 115 ? -12.698 15.241 -11.607 1.00 13.31 85 PHE A CA 1
ATOM 684 C C . PHE A 1 115 ? -12.831 14.929 -13.090 1.00 13.83 85 PHE A C 1
ATOM 685 O O . PHE A 1 115 ? -12.152 14.041 -13.609 1.00 12.22 85 PHE A O 1
ATOM 693 N N . GLN A 1 116 ? -13.722 15.659 -13.756 1.00 13.71 86 GLN A N 1
ATOM 694 C CA . GLN A 1 116 ? -13.931 15.518 -15.191 1.00 15.60 86 GLN A CA 1
ATOM 695 C C . GLN A 1 116 ? -12.941 16.503 -15.819 1.00 15.21 86 GLN A C 1
ATOM 696 O O . GLN A 1 116 ? -13.245 17.690 -15.986 1.00 15.30 86 GLN A O 1
ATOM 702 N N . VAL A 1 117 ? -11.754 16.014 -16.149 1.00 14.84 87 VAL A N 1
ATOM 703 C CA . VAL A 1 117 ? -10.733 16.867 -16.726 1.00 15.03 87 VAL A CA 1
ATOM 704 C C . VAL A 1 117 ? -10.087 16.281 -17.965 1.00 16.52 87 VAL A C 1
ATOM 705 O O . VAL A 1 117 ? -10.122 15.075 -18.182 1.00 16.16 87 VAL A O 1
ATOM 709 N N . TYR A 1 118 ? -9.520 17.155 -18.788 1.00 15.79 88 TYR A N 1
ATOM 710 C CA . TYR A 1 118 ? -8.787 16.738 -19.976 1.00 14.89 88 TYR A CA 1
ATOM 711 C C . TYR A 1 118 ? -7.788 17.832 -20.339 1.00 14.55 88 TYR A C 1
ATOM 712 O O . TYR A 1 118 ? -7.960 18.995 -19.965 1.00 13.56 88 TYR A O 1
ATOM 721 N N . LYS A 1 119 ? -6.731 17.442 -21.044 1.00 13.31 89 LYS A N 1
ATOM 722 C CA . LYS A 1 119 ? -5.681 18.364 -21.447 1.00 14.19 89 LYS A CA 1
ATOM 723 C C . LYS A 1 119 ? -5.918 18.893 -22.855 1.00 13.94 89 LYS A C 1
ATOM 724 O O . LYS A 1 119 ? -6.491 18.199 -23.696 1.00 13.83 89 LYS A O 1
ATOM 730 N N . VAL A 1 120 ? -5.477 20.125 -23.103 1.00 12.98 90 VAL A N 1
ATOM 731 C CA . VAL A 1 120 ? -5.596 20.739 -24.426 1.00 12.32 90 VAL A CA 1
ATOM 732 C C . VAL A 1 120 ? -4.329 21.544 -24.669 1.00 14.10 90 VAL A C 1
ATOM 733 O O . VAL A 1 120 ? -3.649 21.942 -23.729 1.00 13.39 90 VAL A O 1
ATOM 737 N N . ALA A 1 121 ? -3.998 21.768 -25.932 1.00 13.83 91 ALA A N 1
ATOM 738 C CA . ALA A 1 121 ? -2.809 22.536 -26.239 1.00 14.20 91 ALA A CA 1
ATOM 739 C C . ALA A 1 121 ? -3.165 24.016 -26.273 1.00 13.63 91 ALA A C 1
ATOM 740 O O . ALA A 1 121 ? -4.327 24.390 -26.444 1.00 13.46 91 ALA A O 1
ATOM 742 N N . GLY A 1 122 ? -2.148 24.846 -26.099 1.00 15.55 92 GLY A N 1
ATOM 743 C CA . GLY A 1 122 ? -2.333 26.283 -26.135 1.00 15.26 92 GLY A CA 1
ATOM 744 C C . GLY A 1 122 ? -1.109 26.887 -26.794 1.00 14.64 92 GLY A C 1
ATOM 745 O O . GLY A 1 122 ? -0.073 26.234 -26.908 1.00 14.51 92 GLY A O 1
ATOM 746 N N . THR A 1 123 ? -1.236 28.130 -27.235 1.00 14.87 93 THR A N 1
ATOM 747 C CA . THR A 1 123 ? -0.149 28.846 -27.881 1.00 14.02 93 THR A CA 1
ATOM 748 C C . THR A 1 123 ? -0.069 30.187 -27.157 1.00 13.69 93 THR A C 1
ATOM 749 O O . THR A 1 123 ? -1.037 30.948 -27.143 1.00 13.88 93 THR A O 1
ATOM 753 N N . VAL A 1 124 ? 1.078 30.462 -26.544 1.00 14.46 94 VAL A N 1
ATOM 754 C CA . VAL A 1 124 ? 1.274 31.704 -25.794 1.00 14.89 94 VAL A CA 1
ATOM 755 C C . VAL A 1 124 ? 1.624 32.880 -26.710 1.00 14.78 94 VAL A C 1
ATOM 756 O O . VAL A 1 124 ? 2.210 32.694 -27.772 1.00 14.10 94 VAL A O 1
ATOM 760 N N . TYR A 1 125 ? 1.260 34.091 -26.294 1.00 15.86 95 TYR A N 1
ATOM 761 C CA . TYR A 1 125 ? 1.578 35.275 -27.080 1.00 15.65 95 TYR A CA 1
ATOM 762 C C . TYR A 1 125 ? 2.752 35.994 -26.427 1.00 16.98 95 TYR A C 1
ATOM 763 O O . TYR A 1 125 ? 2.769 36.191 -25.209 1.00 17.06 95 TYR A O 1
ATOM 772 N N . ASP A 1 126 ? 3.738 36.372 -27.234 1.00 16.44 96 ASP A N 1
ATOM 773 C CA . ASP A 1 126 ? 4.911 37.081 -26.728 1.00 18.72 96 ASP A CA 1
ATOM 774 C C . ASP A 1 126 ? 4.566 38.563 -26.709 1.00 20.34 96 ASP A C 1
ATOM 775 O O . ASP A 1 126 ? 4.475 39.204 -27.759 1.00 20.71 96 ASP A O 1
ATOM 780 N N . LEU A 1 127 ? 4.384 39.100 -25.510 1.00 22.02 97 LEU A N 1
ATOM 781 C CA . LEU A 1 127 ? 4.012 40.497 -25.336 1.00 25.15 97 LEU A CA 1
ATOM 782 C C . LEU A 1 127 ? 5.089 41.517 -25.690 1.00 25.97 97 LEU A C 1
ATOM 783 O O . LEU A 1 127 ? 4.776 42.614 -26.167 1.00 27.64 97 LEU A O 1
ATOM 788 N N . TYR A 1 128 ? 6.350 41.163 -25.465 1.00 24.13 98 TYR A N 1
ATOM 789 C CA . TYR A 1 128 ? 7.451 42.070 -25.759 1.00 23.22 98 TYR A CA 1
ATOM 790 C C . TYR A 1 128 ? 7.712 42.224 -27.246 1.00 22.63 98 TYR A C 1
ATOM 791 O O . TYR A 1 128 ? 7.943 43.333 -27.735 1.00 21.22 98 TYR A O 1
ATOM 800 N N . ASP A 1 129 ? 7.674 41.112 -27.970 1.00 21.22 99 ASP A N 1
ATOM 801 C CA . ASP A 1 129 ? 7.947 41.156 -29.399 1.00 21.31 99 ASP A CA 1
ATOM 802 C C . ASP A 1 129 ? 6.743 40.999 -30.302 1.00 20.53 99 ASP A C 1
ATOM 803 O O . ASP A 1 129 ? 6.872 40.703 -31.488 1.00 20.92 99 ASP A O 1
ATOM 808 N N . ASN A 1 130 ? 5.568 41.216 -29.728 1.00 20.68 100 ASN A N 1
ATOM 809 C CA . ASN A 1 130 ? 4.317 41.145 -30.467 1.00 22.30 100 ASN A CA 1
ATOM 810 C C . ASN A 1 130 ? 4.241 39.995 -31.477 1.00 20.26 100 ASN A C 1
ATOM 811 O O . ASN A 1 130 ? 4.266 40.217 -32.688 1.00 21.32 100 ASN A O 1
ATOM 816 N N . LYS A 1 131 ? 4.144 38.768 -30.983 1.00 19.08 101 LYS A N 1
ATOM 817 C CA . LYS A 1 131 ? 4.045 37.609 -31.863 1.00 18.46 101 LYS A CA 1
ATOM 818 C C . LYS A 1 131 ? 3.681 36.375 -31.066 1.00 16.10 101 LYS A C 1
ATOM 819 O O . LYS A 1 131 ? 3.810 36.358 -29.848 1.00 15.83 101 LYS A O 1
ATOM 825 N N . TRP A 1 132 ? 3.216 35.344 -31.757 1.00 16.05 102 TRP A N 1
ATOM 826 C CA . TRP A 1 132 ? 2.861 34.113 -31.081 1.00 16.49 102 TRP A CA 1
ATOM 827 C C . TRP A 1 132 ? 4.114 33.270 -30.881 1.00 16.76 102 TRP A C 1
ATOM 828 O O . TRP A 1 132 ? 4.991 33.230 -31.745 1.00 15.52 102 TRP A O 1
ATOM 839 N N . LYS A 1 133 ? 4.214 32.630 -29.722 1.00 17.03 103 LYS A N 1
ATOM 840 C CA . LYS A 1 133 ? 5.334 31.740 -29.457 1.00 17.20 103 LYS A CA 1
ATOM 841 C C . LYS A 1 133 ? 4.982 30.512 -30.301 1.00 15.82 103 LYS A C 1
ATOM 842 O O . LYS A 1 133 ? 3.902 30.461 -30.892 1.00 15.79 103 LYS A O 1
ATOM 848 N N . PRO A 1 134 ? 5.872 29.509 -30.369 1.00 16.33 104 PRO A N 1
ATOM 849 C CA . PRO A 1 134 ? 5.577 28.316 -31.172 1.00 16.91 104 PRO A CA 1
ATOM 850 C C . PRO A 1 134 ? 4.208 27.679 -30.928 1.00 15.42 104 PRO A C 1
ATOM 851 O O . PRO A 1 134 ? 3.729 27.624 -29.794 1.00 14.81 104 PRO A O 1
ATOM 855 N N . ASP A 1 135 ? 3.597 27.198 -32.008 1.00 15.85 105 ASP A N 1
ATOM 856 C CA . ASP A 1 135 ? 2.292 26.538 -31.962 1.00 17.57 105 ASP A CA 1
ATOM 857 C C . ASP A 1 135 ? 2.247 25.444 -30.894 1.00 17.46 105 ASP A C 1
ATOM 858 O O . ASP A 1 135 ? 3.130 24.587 -30.829 1.00 16.52 105 ASP A O 1
ATOM 863 N N . ASP A 1 136 ? 1.204 25.477 -30.070 1.00 17.22 106 ASP A N 1
ATOM 864 C CA . ASP A 1 136 ? 1.005 24.489 -29.011 1.00 17.41 106 ASP A CA 1
ATOM 865 C C . ASP A 1 136 ? 2.168 24.338 -28.045 1.00 16.30 106 ASP A C 1
ATOM 866 O O . ASP A 1 136 ? 2.529 23.219 -27.689 1.00 16.18 106 ASP A O 1
ATOM 871 N N . GLY A 1 137 ? 2.750 25.458 -27.626 1.00 14.94 107 GLY A N 1
ATOM 872 C CA . GLY A 1 137 ? 3.863 25.415 -26.694 1.00 14.83 107 GLY A CA 1
ATOM 873 C C . GLY A 1 137 ? 3.410 25.541 -25.245 1.00 15.91 107 GLY A C 1
ATOM 874 O O . GLY A 1 137 ? 4.187 25.918 -24.366 1.00 17.24 107 GLY A O 1
ATOM 875 N N . HIS A 1 138 ? 2.141 25.240 -24.996 1.00 14.44 108 HIS A N 1
ATOM 876 C CA . HIS A 1 138 ? 1.589 25.295 -23.649 1.00 13.33 108 HIS A CA 1
ATOM 877 C C . HIS A 1 138 ? 0.558 24.188 -23.537 1.00 13.51 108 HIS A C 1
ATOM 878 O O . HIS A 1 138 ? -0.063 23.813 -24.529 1.00 14.23 108 HIS A O 1
ATOM 885 N N . VAL A 1 139 ? 0.406 23.655 -22.331 1.00 12.82 109 VAL A N 1
ATOM 886 C CA . VAL A 1 139 ? -0.547 22.590 -22.060 1.00 13.15 109 VAL A CA 1
ATOM 887 C C . VAL A 1 139 ? -1.331 22.985 -20.819 1.00 12.89 109 VAL A C 1
ATOM 888 O O . VAL A 1 139 ? -0.743 23.336 -19.795 1.00 12.60 109 VAL A O 1
ATOM 892 N N . ILE A 1 140 ? -2.655 22.943 -20.920 1.00 13.68 110 ILE A N 1
ATOM 893 C CA . ILE A 1 140 ? -3.515 23.298 -19.798 1.00 13.39 110 ILE A CA 1
ATOM 894 C C . ILE A 1 140 ? -4.597 22.255 -19.595 1.00 13.78 110 ILE A C 1
ATOM 895 O O . ILE A 1 140 ? -4.744 21.337 -20.401 1.00 12.84 110 ILE A O 1
ATOM 900 N N . ILE A 1 141 ? -5.351 22.411 -18.510 1.00 13.01 111 ILE A N 1
ATOM 901 C CA . ILE A 1 141 ? -6.426 21.493 -18.160 1.00 13.54 111 ILE A CA 1
ATOM 902 C C . ILE A 1 141 ? -7.794 22.152 -18.253 1.00 14.76 111 ILE A C 1
ATOM 903 O O . ILE A 1 141 ? -7.968 23.299 -17.846 1.00 14.81 111 ILE A O 1
ATOM 908 N N . ILE A 1 142 ? -8.762 21.424 -18.797 1.00 14.55 112 ILE A N 1
ATOM 909 C CA . ILE A 1 142 ? -10.126 21.924 -18.876 1.00 14.89 112 ILE A CA 1
ATOM 910 C C . ILE A 1 142 ? -10.931 21.023 -17.940 1.00 15.46 112 ILE A C 1
ATOM 911 O O . ILE A 1 142 ? -10.905 19.802 -18.071 1.00 15.37 112 ILE A O 1
ATOM 916 N N . LEU A 1 143 ? -11.619 21.636 -16.984 1.00 15.37 113 LEU A N 1
ATOM 917 C CA . LEU A 1 143 ? -12.417 20.907 -16.004 1.00 17.17 113 LEU A CA 1
ATOM 918 C C . LEU A 1 143 ? -13.902 21.180 -16.178 1.00 17.03 113 LEU A C 1
ATOM 919 O O . LEU A 1 143 ? -14.312 22.333 -16.336 1.00 17.13 113 LEU A O 1
ATOM 924 N N . HIS A 1 144 ? -14.701 20.118 -16.148 1.00 16.04 114 HIS A N 1
ATOM 925 C CA . HIS A 1 144 ? -16.144 20.261 -16.261 1.00 16.83 114 HIS A CA 1
ATOM 926 C C . HIS A 1 144 ? -16.721 19.974 -14.885 1.00 17.03 114 HIS A C 1
ATOM 927 O O . HIS A 1 144 ? -16.547 18.880 -14.348 1.00 16.01 114 HIS A O 1
ATOM 934 N N . HIS A 1 145 ? -17.414 20.957 -14.320 1.00 18.43 115 HIS A N 1
ATOM 935 C CA . HIS A 1 145 ? -17.991 20.804 -12.994 1.00 19.37 115 HIS A CA 1
ATOM 936 C C . HIS A 1 145 ? -19.346 21.491 -12.875 1.00 20.12 115 HIS A C 1
ATOM 937 O O . HIS A 1 145 ? -19.465 22.693 -13.106 1.00 18.41 115 HIS A O 1
ATOM 944 N N . ASN A 1 146 ? -20.366 20.719 -12.507 1.00 21.55 116 ASN A N 1
ATOM 945 C CA . ASN A 1 146 ? -21.713 21.258 -12.346 1.00 23.75 116 ASN A CA 1
ATOM 946 C C . ASN A 1 146 ? -22.167 22.044 -13.566 1.00 22.78 116 ASN A C 1
ATOM 947 O O . ASN A 1 146 ? -22.577 23.205 -13.446 1.00 24.43 116 ASN A O 1
ATOM 952 N N . LYS A 1 147 ? -22.067 21.421 -14.734 1.00 20.66 117 LYS A N 1
ATOM 953 C CA . LYS A 1 147 ? -22.486 22.036 -15.985 1.00 21.58 117 LYS A CA 1
ATOM 954 C C . LYS A 1 147 ? -21.646 23.225 -16.445 1.00 21.40 117 LYS A C 1
ATOM 955 O O . LYS A 1 147 ? -22.037 23.940 -17.368 1.00 21.40 117 LYS A O 1
ATOM 961 N N . LYS A 1 148 ? -20.498 23.436 -15.815 1.00 20.20 118 LYS A N 1
ATOM 962 C CA . LYS A 1 148 ? -19.632 24.554 -16.185 1.00 19.93 118 LYS A CA 1
ATOM 963 C C . LYS A 1 148 ? -18.200 24.120 -16.481 1.00 18.18 118 LYS A C 1
ATOM 964 O O . LYS A 1 148 ? -17.688 23.185 -15.866 1.00 17.32 118 LYS A O 1
ATOM 970 N N . ASP A 1 149 ? -17.563 24.810 -17.426 1.00 16.57 119 ASP A N 1
ATOM 971 C CA . ASP A 1 149 ? -16.187 24.515 -17.792 1.00 17.40 119 ASP A CA 1
ATOM 972 C C . ASP A 1 149 ? -15.249 25.542 -17.174 1.00 16.19 119 ASP A C 1
ATOM 973 O O . ASP A 1 149 ? -15.588 26.719 -17.065 1.00 15.94 119 ASP A O 1
ATOM 978 N N . TYR A 1 150 ? -14.070 25.083 -16.776 1.00 15.20 120 TYR A N 1
ATOM 979 C CA . TYR A 1 150 ? -13.065 25.952 -16.184 1.00 14.57 120 TYR A CA 1
ATOM 980 C C . TYR A 1 150 ? -11.698 25.621 -16.731 1.00 13.80 120 TYR A C 1
ATOM 981 O O . TYR A 1 150 ? -11.419 24.477 -17.093 1.00 14.13 120 TYR A O 1
ATOM 990 N N . VAL A 1 151 ? -10.843 26.631 -16.796 1.00 14.44 121 VAL A N 1
ATOM 991 C CA . VAL A 1 151 ? -9.472 26.403 -17.222 1.00 14.95 121 VAL A CA 1
ATOM 992 C C . VAL A 1 151 ? -8.699 26.203 -15.922 1.00 13.97 121 VAL A C 1
ATOM 993 O O . VAL A 1 151 ? -8.851 26.975 -14.973 1.00 13.74 121 VAL A O 1
ATOM 997 N N . ILE A 1 152 ? -7.900 25.146 -15.873 1.00 14.38 122 ILE A N 1
ATOM 998 C CA . ILE A 1 152 ? -7.077 24.855 -14.705 1.00 13.87 122 ILE A CA 1
ATOM 999 C C . ILE A 1 152 ? -5.661 24.962 -15.244 1.00 13.06 122 ILE A C 1
ATOM 1000 O O . ILE A 1 152 ? -5.258 24.169 -16.095 1.00 12.83 122 ILE A O 1
ATOM 1005 N N . ASP A 1 153 ? -4.908 25.945 -14.766 1.00 11.58 123 ASP A N 1
ATOM 1006 C CA . ASP A 1 153 ? -3.554 26.130 -15.263 1.00 13.08 123 ASP A CA 1
ATOM 1007 C C . ASP A 1 153 ? -2.536 26.428 -14.171 1.00 12.35 123 ASP A C 1
ATOM 1008 O O . ASP A 1 153 ? -2.587 27.469 -13.526 1.00 12.54 123 ASP A O 1
ATOM 1013 N N . ALA A 1 154 ? -1.608 25.501 -13.976 1.00 13.18 124 ALA A N 1
ATOM 1014 C CA . ALA A 1 154 ? -0.564 25.666 -12.976 1.00 14.50 124 ALA A CA 1
ATOM 1015 C C . ALA A 1 154 ? 0.788 25.741 -13.669 1.00 13.74 124 ALA A C 1
ATOM 1016 O O . ALA A 1 154 ? 1.826 25.611 -13.024 1.00 14.94 124 ALA A O 1
ATOM 1018 N N . GLY A 1 155 ? 0.776 25.954 -14.982 1.00 13.83 125 GLY A N 1
ATOM 1019 C CA . GLY A 1 155 ? 2.028 26.008 -15.718 1.00 14.07 125 GLY A CA 1
ATOM 1020 C C . GLY A 1 155 ? 2.409 27.326 -16.372 1.00 15.03 125 GLY A C 1
ATOM 1021 O O . GLY A 1 155 ? 3.404 27.385 -17.093 1.00 16.54 125 GLY A O 1
ATOM 1022 N N . PHE A 1 156 ? 1.651 28.387 -16.114 1.00 15.97 126 PHE A N 1
ATOM 1023 C CA . PHE A 1 156 ? 1.937 29.684 -16.726 1.00 16.72 126 PHE A CA 1
ATOM 1024 C C . PHE A 1 156 ? 2.993 30.519 -15.982 1.00 17.50 126 PHE A C 1
ATOM 1025 O O . PHE A 1 156 ? 2.939 31.747 -15.987 1.00 16.58 126 PHE A O 1
ATOM 1033 N N . ALA A 1 157 ? 3.942 29.835 -15.345 1.00 19.14 127 ALA A N 1
ATOM 1034 C CA . ALA A 1 157 ? 5.047 30.459 -14.608 1.00 19.30 127 ALA A CA 1
ATOM 1035 C C . ALA A 1 157 ? 4.663 31.509 -13.569 1.00 19.22 127 ALA A C 1
ATOM 1036 O O . ALA A 1 157 ? 4.212 31.170 -12.477 1.00 20.15 127 ALA A O 1
ATOM 1038 N N . SER A 1 158 ? 4.859 32.783 -13.888 1.00 18.13 128 SER A N 1
ATOM 1039 C CA . SER A 1 158 ? 4.526 33.840 -12.941 1.00 18.47 128 SER A CA 1
ATOM 1040 C C . SER A 1 158 ? 3.092 34.323 -13.105 1.00 18.80 128 SER A C 1
ATOM 1041 O O . SER A 1 158 ? 2.569 35.021 -12.235 1.00 20.78 128 SER A O 1
ATOM 1044 N N . HIS A 1 159 ? 2.459 33.943 -14.213 1.00 16.67 129 HIS A N 1
ATOM 1045 C CA . HIS A 1 159 ? 1.082 34.337 -14.506 1.00 15.51 129 HIS A CA 1
ATOM 1046 C C . HIS A 1 159 ? 0.101 33.241 -14.086 1.00 15.37 129 HIS A C 1
ATOM 1047 O O . HIS A 1 159 ? -0.693 32.763 -14.892 1.00 14.31 129 HIS A O 1
ATOM 1054 N N . LEU A 1 160 ? 0.165 32.850 -12.819 1.00 14.92 130 LEU A N 1
ATOM 1055 C CA . LEU A 1 160 ? -0.699 31.802 -12.290 1.00 15.96 130 LEU A CA 1
ATOM 1056 C C . LEU A 1 160 ? -2.018 32.354 -11.747 1.00 15.61 130 LEU A C 1
ATOM 1057 O O . LEU A 1 160 ? -2.024 33.224 -10.878 1.00 14.69 130 LEU A O 1
ATOM 1062 N N . PRO A 1 161 ? -3.154 31.861 -12.264 1.00 15.14 131 PRO A N 1
ATOM 1063 C CA . PRO A 1 161 ? -4.460 32.338 -11.792 1.00 14.65 131 PRO A CA 1
ATOM 1064 C C . PRO A 1 161 ? -4.727 31.941 -10.339 1.00 13.97 131 PRO A C 1
ATOM 1065 O O . PRO A 1 161 ? -5.365 32.685 -9.592 1.00 13.49 131 PRO A O 1
ATOM 1069 N N . LEU A 1 162 ? -4.242 30.760 -9.956 1.00 12.75 132 LEU A N 1
ATOM 1070 C CA . LEU A 1 162 ? -4.409 30.242 -8.598 1.00 12.98 132 LEU A CA 1
ATOM 1071 C C . LEU A 1 162 ? -5.864 29.948 -8.217 1.00 12.59 132 LEU A C 1
ATOM 1072 O O . LEU A 1 162 ? -6.191 29.794 -7.040 1.00 13.38 132 LEU A O 1
ATOM 1077 N N . HIS A 1 163 ? -6.727 29.875 -9.227 1.00 13.86 133 HIS A N 1
ATOM 1078 C CA . HIS A 1 163 ? -8.155 29.567 -9.063 1.00 12.82 133 HIS A CA 1
ATOM 1079 C C . HIS A 1 163 ? -8.662 29.088 -10.420 1.00 12.57 133 HIS A C 1
ATOM 1080 O O . HIS A 1 163 ? -8.127 29.475 -11.458 1.00 12.44 133 HIS A O 1
ATOM 1087 N N . PRO A 1 164 ? -9.688 28.227 -10.435 1.00 12.97 134 PRO A N 1
ATOM 1088 C CA . PRO A 1 164 ? -10.186 27.790 -11.739 1.00 12.93 134 PRO A CA 1
ATOM 1089 C C . PRO A 1 164 ? -10.707 29.050 -12.429 1.00 13.50 134 PRO A C 1
ATOM 1090 O O . PRO A 1 164 ? -11.285 29.912 -11.770 1.00 13.43 134 PRO A O 1
ATOM 1094 N N . VAL A 1 165 ? -10.499 29.172 -13.737 1.00 13.52 135 VAL A N 1
ATOM 1095 C CA . VAL A 1 165 ? -10.982 30.346 -14.462 1.00 14.60 135 VAL A CA 1
ATOM 1096 C C . VAL A 1 165 ? -12.192 29.908 -15.284 1.00 13.89 135 VAL A C 1
ATOM 1097 O O . VAL A 1 165 ? -12.067 29.131 -16.228 1.00 13.94 135 VAL A O 1
ATOM 1101 N N . PRO A 1 166 ? -13.382 30.415 -14.935 1.00 13.81 136 PRO A N 1
ATOM 1102 C CA . PRO A 1 166 ? -14.625 30.066 -15.626 1.00 13.74 136 PRO A CA 1
ATOM 1103 C C . PRO A 1 166 ? -14.773 30.556 -17.050 1.00 14.22 136 PRO A C 1
ATOM 1104 O O . PRO A 1 166 ? -14.445 31.700 -17.357 1.00 14.24 136 PRO A O 1
ATOM 1108 N N . PHE A 1 167 ? -15.282 29.674 -17.909 1.00 13.31 137 PHE A N 1
ATOM 1109 C CA . PHE A 1 167 ? -15.532 29.999 -19.308 1.00 14.44 137 PHE A CA 1
ATOM 1110 C C . PHE A 1 167 ? -16.624 31.071 -19.384 1.00 14.51 137 PHE A C 1
ATOM 1111 O O . PHE A 1 167 ? -16.759 31.758 -20.395 1.00 14.55 137 PHE A O 1
ATOM 1119 N N . SER A 1 168 ? -17.411 31.198 -18.317 1.00 14.29 138 SER A N 1
ATOM 1120 C CA . SER A 1 168 ? -18.476 32.190 -18.294 1.00 14.76 138 SER A CA 1
ATOM 1121 C C . SER A 1 168 ? -17.908 33.610 -18.319 1.00 14.93 138 SER A C 1
ATOM 1122 O O . SER A 1 168 ? -18.652 34.576 -18.451 1.00 16.01 138 SER A O 1
ATOM 1125 N N . GLY A 1 169 ? -16.589 33.732 -18.178 1.00 15.62 139 GLY A N 1
ATOM 1126 C CA . GLY A 1 169 ? -15.955 35.040 -18.269 1.00 16.81 139 GLY A CA 1
ATOM 1127 C C . GLY A 1 169 ? -15.698 35.925 -17.062 1.00 18.46 139 GLY A C 1
ATOM 1128 O O . GLY A 1 169 ? -15.001 36.937 -17.202 1.00 18.68 139 GLY A O 1
ATOM 1129 N N . GLU A 1 170 ? -16.229 35.581 -15.891 1.00 18.41 140 GLU A N 1
ATOM 1130 C CA . GLU A 1 170 ? -16.001 36.421 -14.713 1.00 20.46 140 GLU A CA 1
ATOM 1131 C C . GLU A 1 170 ? -14.494 36.545 -14.458 1.00 19.88 140 GLU A C 1
ATOM 1132 O O . GLU A 1 170 ? -13.713 35.629 -14.751 1.00 18.88 140 GLU A O 1
ATOM 1138 N N . VAL A 1 171 ? -14.083 37.691 -13.934 1.00 18.72 141 VAL A N 1
ATOM 1139 C CA . VAL A 1 171 ? -12.677 37.925 -13.647 1.00 19.03 141 VAL A CA 1
ATOM 1140 C C . VAL A 1 171 ? -12.203 37.113 -12.441 1.00 18.91 141 VAL A C 1
ATOM 1141 O O . VAL A 1 171 ? -12.931 36.951 -11.462 1.00 17.47 141 VAL A O 1
ATOM 1145 N N . ILE A 1 172 ? -10.984 36.591 -12.539 1.00 17.60 142 ILE A N 1
ATOM 1146 C CA . ILE A 1 172 ? -10.365 35.849 -11.454 1.00 17.06 142 ILE A CA 1
ATOM 1147 C C . ILE A 1 172 ? -9.152 36.692 -11.064 1.00 17.94 142 ILE A C 1
ATOM 1148 O O . ILE A 1 172 ? -8.342 37.057 -11.919 1.00 17.99 142 ILE A O 1
ATOM 1153 N N . SER A 1 173 ? -9.032 37.022 -9.786 1.00 17.77 143 SER A N 1
ATOM 1154 C CA . SER A 1 173 ? -7.901 37.824 -9.345 1.00 19.54 143 SER A CA 1
ATOM 1155 C C . SER A 1 173 ? -7.088 37.086 -8.300 1.00 18.61 143 SER A C 1
ATOM 1156 O O . SER A 1 173 ? -7.630 36.337 -7.488 1.00 19.72 143 SER A O 1
ATOM 1159 N N . SER A 1 174 ? -5.775 37.269 -8.350 1.00 18.68 144 SER A N 1
ATOM 1160 C CA . SER A 1 174 ? -4.887 36.646 -7.386 1.00 16.98 144 SER A CA 1
ATOM 1161 C C . SER A 1 174 ? -3.729 37.607 -7.197 1.00 16.61 144 SER A C 1
ATOM 1162 O O . SER A 1 174 ? -3.739 38.703 -7.748 1.00 14.94 144 SER A O 1
ATOM 1165 N N . GLN A 1 175 ? -2.732 37.205 -6.424 1.00 17.12 145 GLN A N 1
ATOM 1166 C CA . GLN A 1 175 ? -1.585 38.068 -6.200 1.00 18.73 145 GLN A CA 1
ATOM 1167 C C . GLN A 1 175 ? -0.772 38.271 -7.480 1.00 17.62 145 GLN A C 1
ATOM 1168 O O . GLN A 1 175 ? 0.018 39.201 -7.572 1.00 17.69 145 GLN A O 1
ATOM 1174 N N . THR A 1 176 ? -0.969 37.419 -8.479 1.00 18.25 146 THR A N 1
ATOM 1175 C CA . THR A 1 176 ? -0.193 37.558 -9.707 1.00 18.11 146 THR A CA 1
ATOM 1176 C C . THR A 1 176 ? -0.846 38.473 -10.740 1.00 18.03 146 THR A C 1
ATOM 1177 O O . THR A 1 176 ? -0.204 38.879 -11.710 1.00 16.07 146 THR A O 1
ATOM 1181 N N . GLY A 1 177 ? -2.119 38.792 -10.528 1.00 16.29 147 GLY A N 1
ATOM 1182 C CA . GLY A 1 177 ? -2.825 39.654 -11.456 1.00 16.26 147 GLY A CA 1
ATOM 1183 C C . GLY A 1 177 ? -4.271 39.232 -11.635 1.00 16.83 147 GLY A C 1
ATOM 1184 O O . GLY A 1 177 ? -4.829 38.537 -10.787 1.00 15.35 147 GLY A O 1
ATOM 1185 N N . GLU A 1 178 ? -4.881 39.664 -12.735 1.00 16.55 148 GLU A N 1
ATOM 1186 C CA . GLU A 1 178 ? -6.271 39.328 -13.027 1.00 16.38 148 GLU A CA 1
ATOM 1187 C C . GLU A 1 178 ? -6.351 38.505 -14.304 1.00 16.11 148 GLU A C 1
ATOM 1188 O O . GLU A 1 178 ? -5.560 38.709 -15.225 1.00 14.83 148 GLU A O 1
ATOM 1194 N N . TYR A 1 179 ? -7.314 37.587 -14.360 1.00 14.05 149 TYR A N 1
ATOM 1195 C CA . TYR A 1 179 ? -7.480 36.727 -15.530 1.00 14.13 149 TYR A CA 1
ATOM 1196 C C . TYR A 1 179 ? -8.941 36.474 -15.896 1.00 14.54 149 TYR A C 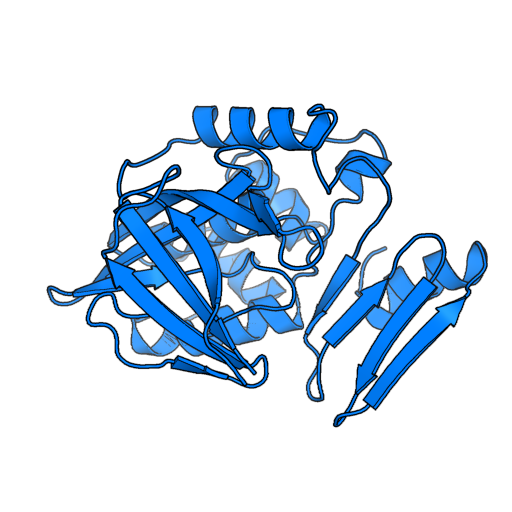1
ATOM 1197 O O . TYR A 1 179 ? -9.817 36.470 -15.034 1.00 14.27 149 TYR A O 1
ATOM 1206 N N . ARG A 1 180 ? -9.184 36.248 -17.183 1.00 13.57 150 ARG A N 1
ATOM 1207 C CA . ARG A 1 180 ? -10.522 35.976 -17.677 1.00 14.40 150 ARG A CA 1
ATOM 1208 C C . ARG A 1 180 ? -10.454 35.157 -18.955 1.00 14.67 150 ARG A C 1
ATOM 1209 O O . ARG A 1 180 ? -9.485 35.241 -19.715 1.00 15.31 150 ARG A O 1
ATOM 1217 N N . ILE A 1 181 ? -11.493 34.362 -19.176 1.00 13.22 151 ILE A N 1
ATOM 1218 C CA . ILE A 1 181 ? -11.600 33.531 -20.364 1.00 12.92 151 ILE A CA 1
ATOM 1219 C C . ILE A 1 181 ? -12.616 34.150 -21.318 1.00 13.90 151 ILE A C 1
ATOM 1220 O O . ILE A 1 181 ? -13.662 34.656 -20.894 1.00 13.08 151 ILE A O 1
ATOM 1225 N N . ARG A 1 182 ? -12.294 34.109 -22.606 1.00 13.04 152 ARG A N 1
ATOM 1226 C CA . ARG A 1 182 ? -13.167 34.630 -23.643 1.00 14.46 152 ARG A CA 1
ATOM 1227 C C . ARG A 1 182 ? -13.123 33.680 -24.835 1.00 15.68 152 ARG A C 1
ATOM 1228 O O . ARG A 1 182 ? -12.050 33.198 -25.226 1.00 14.40 152 ARG A O 1
ATOM 1236 N N . LYS A 1 183 ? -14.292 33.389 -25.391 1.00 14.73 153 LYS A N 1
ATOM 1237 C CA . LYS A 1 183 ? -14.370 32.519 -26.545 1.00 15.62 153 LYS A CA 1
ATOM 1238 C C . LYS A 1 183 ? -14.229 33.431 -27.754 1.00 15.75 153 LYS A C 1
ATOM 1239 O O . LYS A 1 183 ? -15.203 33.993 -28.242 1.00 15.83 153 LYS A O 1
ATOM 1245 N N . ARG A 1 184 ? -12.996 33.600 -28.206 1.00 15.73 154 ARG A N 1
ATOM 1246 C CA . ARG A 1 184 ? -12.710 34.445 -29.351 1.00 15.20 154 ARG A CA 1
ATOM 1247 C C . ARG A 1 184 ? -11.790 33.664 -30.264 1.00 14.52 154 ARG A C 1
ATOM 1248 O O . ARG A 1 184 ? -10.794 33.098 -29.821 1.00 15.67 154 ARG A O 1
ATOM 1256 N N . THR A 1 185 ? -12.133 33.622 -31.540 1.00 15.31 155 THR A N 1
ATOM 1257 C CA . THR A 1 185 ? -11.310 32.913 -32.496 1.00 16.98 155 THR A CA 1
ATOM 1258 C C . THR A 1 185 ? -10.073 33.760 -32.777 1.00 17.83 155 THR A C 1
ATOM 1259 O O . THR A 1 185 ? -10.153 34.991 -32.840 1.00 17.80 155 THR A O 1
ATOM 1263 N N . THR A 1 186 ? -8.928 33.095 -32.913 1.00 16.31 156 THR A N 1
ATOM 1264 C CA . THR A 1 186 ? -7.670 33.763 -33.224 1.00 15.41 156 THR A CA 1
ATOM 1265 C C . THR A 1 186 ? -6.929 32.832 -34.172 1.00 15.63 156 THR A C 1
ATOM 1266 O O . THR A 1 186 ? -7.389 31.719 -34.448 1.00 14.85 156 THR A O 1
ATOM 1270 N N . GLN A 1 187 ? -5.787 33.284 -34.668 1.00 16.45 157 GLN A N 1
ATOM 1271 C CA . GLN A 1 187 ? -4.984 32.473 -35.568 1.00 18.39 157 GLN A CA 1
ATOM 1272 C C . GLN A 1 187 ? -4.566 31.166 -34.904 1.00 18.11 157 GLN A C 1
ATOM 1273 O O . GLN A 1 187 ? -4.239 30.193 -35.581 1.00 18.59 157 GLN A O 1
ATOM 1279 N N . LYS A 1 188 ? -4.574 31.137 -33.576 1.00 17.86 158 LYS A N 1
ATOM 1280 C CA . LYS A 1 188 ? -4.132 29.938 -32.885 1.00 17.93 158 LYS A CA 1
ATOM 1281 C C . LYS A 1 188 ? -5.189 29.195 -32.083 1.00 17.28 158 LYS A C 1
ATOM 1282 O O . LYS A 1 188 ? -4.862 28.236 -31.390 1.00 18.04 158 LYS A O 1
ATOM 1288 N N . GLY A 1 189 ? -6.448 29.613 -32.177 1.00 16.02 159 GLY A N 1
ATOM 1289 C CA . GLY A 1 189 ? -7.468 28.915 -31.416 1.00 16.77 159 GLY A CA 1
ATOM 1290 C C . GLY A 1 189 ? -8.891 29.435 -31.468 1.00 16.44 159 GLY A C 1
ATOM 1291 O O . GLY A 1 189 ? -9.239 30.279 -32.295 1.00 16.41 159 GLY A O 1
ATOM 1292 N N . THR A 1 190 ? -9.714 28.914 -30.562 1.00 14.25 160 THR A N 1
ATOM 1293 C CA . THR A 1 190 ? -11.119 29.282 -30.463 1.00 13.98 160 THR A CA 1
ATOM 1294 C C . THR A 1 190 ? -11.393 30.047 -29.171 1.00 14.09 160 THR A C 1
ATOM 1295 O O . THR A 1 190 ? -12.399 30.747 -29.055 1.00 13.88 160 THR A O 1
ATOM 1299 N N . HIS A 1 191 ? -10.495 29.903 -28.203 1.00 12.94 161 HIS A N 1
ATOM 1300 C CA . HIS A 1 191 ? -10.635 30.572 -26.914 1.00 13.58 161 HIS A CA 1
ATOM 1301 C C . HIS A 1 191 ? -9.309 31.219 -26.538 1.00 13.54 161 HIS A C 1
ATOM 1302 O O . HIS A 1 191 ? -8.261 30.890 -27.098 1.00 13.83 161 HIS A O 1
ATOM 1309 N N . ILE A 1 192 ? -9.366 32.135 -25.580 1.00 13.04 162 ILE A N 1
ATOM 1310 C CA . ILE A 1 192 ? -8.177 32.817 -25.109 1.00 13.87 162 ILE A CA 1
ATOM 1311 C C . ILE A 1 192 ? -8.285 33.059 -23.617 1.00 14.33 162 ILE A C 1
ATOM 1312 O O . ILE A 1 192 ? -9.378 33.101 -23.052 1.00 14.02 162 ILE A O 1
ATOM 1317 N N . LEU A 1 193 ? -7.132 33.180 -22.982 1.00 14.01 163 LEU A N 1
ATOM 1318 C CA . LEU A 1 193 ? -7.075 33.511 -21.577 1.00 14.88 163 LEU A CA 1
ATOM 1319 C C . LEU A 1 193 ? -6.389 34.865 -21.648 1.00 14.53 163 LEU A C 1
ATOM 1320 O O . LEU A 1 193 ? -5.276 34.971 -22.166 1.00 13.38 163 LEU A O 1
ATOM 1325 N N . GLU A 1 194 ? -7.067 35.901 -21.177 1.00 13.68 164 GLU A N 1
ATOM 1326 C CA . GLU A 1 194 ? -6.491 37.238 -21.179 1.00 14.46 164 GLU A CA 1
ATOM 1327 C C . GLU A 1 194 ? -6.063 37.548 -19.758 1.00 14.77 164 GLU A C 1
ATOM 1328 O O . GLU A 1 194 ? -6.543 36.920 -18.813 1.00 14.86 164 GLU A O 1
ATOM 1334 N N . MET A 1 195 ? -5.176 38.523 -19.602 1.00 14.15 165 MET A N 1
ATOM 1335 C CA . MET A 1 195 ? -4.691 38.871 -18.277 1.00 15.34 165 MET A CA 1
ATOM 1336 C C . MET A 1 195 ? -4.185 40.309 -18.198 1.00 15.66 165 MET A C 1
ATOM 1337 O O . MET A 1 195 ? -3.957 40.954 -19.220 1.00 15.19 165 MET A O 1
ATOM 1342 N N . ARG A 1 196 ? -4.010 40.790 -16.969 1.00 16.66 166 ARG A N 1
ATOM 1343 C CA . ARG A 1 196 ? -3.494 42.133 -16.702 1.00 19.27 166 ARG A CA 1
ATOM 1344 C C . ARG A 1 196 ? -3.122 42.217 -15.222 1.00 20.58 166 ARG A C 1
ATOM 1345 O O . ARG A 1 196 ? -3.477 41.330 -14.437 1.00 18.86 166 ARG A O 1
ATOM 1353 N N . LYS A 1 197 ? -2.404 43.273 -14.848 1.00 22.64 167 LYS A N 1
ATOM 1354 C CA . LYS A 1 197 ? -2.005 43.472 -13.456 1.00 26.25 167 LYS A CA 1
ATOM 1355 C C . LYS A 1 197 ? -3.232 43.541 -12.552 1.00 27.64 167 LYS A C 1
ATOM 1356 O O . LYS A 1 197 ? -4.038 44.476 -12.652 1.00 27.44 167 LYS A O 1
ATOM 1362 N N . ASP A 1 213 ? -2.153 47.198 -16.647 1.00 37.44 183 ASP A N 1
ATOM 1363 C CA . ASP A 1 213 ? -3.526 47.654 -16.448 1.00 37.14 183 ASP A CA 1
ATOM 1364 C C . ASP A 1 213 ? -4.476 47.280 -17.577 1.00 35.93 183 ASP A C 1
ATOM 1365 O O . ASP A 1 213 ? -5.685 47.143 -17.352 1.00 36.84 183 ASP A O 1
ATOM 1370 N N . GLU A 1 214 ? -3.953 47.101 -18.789 1.00 32.28 184 GLU A N 1
ATOM 1371 C CA . GLU A 1 214 ? -4.821 46.751 -19.908 1.00 28.21 184 GLU A CA 1
ATOM 1372 C C . GLU A 1 214 ? -4.842 45.250 -20.229 1.00 25.17 184 GLU A C 1
ATOM 1373 O O . GLU A 1 214 ? -3.800 44.594 -20.256 1.00 23.86 184 GLU A O 1
ATOM 1379 N N . TRP A 1 215 ? -6.038 44.717 -20.472 1.00 21.57 185 TRP A N 1
ATOM 1380 C CA . TRP A 1 215 ? -6.196 43.303 -20.791 1.00 18.42 185 TRP A CA 1
ATOM 1381 C C . TRP A 1 215 ? -5.420 42.936 -22.039 1.00 17.44 185 TRP A C 1
ATOM 1382 O O . TRP A 1 215 ? -5.403 43.685 -23.003 1.00 18.78 185 TRP A O 1
ATOM 1393 N N . LYS A 1 216 ? -4.776 41.777 -22.019 1.00 17.50 186 LYS A N 1
ATOM 1394 C CA . LYS A 1 216 ? -4.001 41.335 -23.167 1.00 16.96 186 LYS A CA 1
ATOM 1395 C C . LYS A 1 216 ? -4.052 39.810 -23.231 1.00 15.80 186 LYS A C 1
ATOM 1396 O O . LYS A 1 216 ? -4.274 39.146 -22.220 1.00 12.18 186 LYS A O 1
ATOM 1402 N N . ILE A 1 217 ? -3.851 39.258 -24.422 1.00 14.43 187 ILE A N 1
ATOM 1403 C CA . ILE A 1 217 ? -3.889 37.809 -24.575 1.00 14.44 187 ILE A CA 1
ATOM 1404 C C . ILE A 1 217 ? -2.698 37.125 -23.914 1.00 14.11 187 ILE A C 1
ATOM 1405 O O . ILE A 1 217 ? -1.549 37.466 -24.185 1.00 13.03 187 ILE A O 1
ATOM 1410 N N . GLY A 1 218 ? -2.986 36.170 -23.036 1.00 13.76 188 GLY A N 1
ATOM 1411 C CA . GLY A 1 218 ? -1.926 35.412 -22.395 1.00 13.70 188 GLY A CA 1
ATOM 1412 C C . GLY A 1 218 ? -1.633 34.295 -23.375 1.00 13.50 188 GLY A C 1
ATOM 1413 O O . GLY A 1 218 ? -0.506 34.128 -23.849 1.00 14.24 188 GLY A O 1
ATOM 1414 N N . TYR A 1 219 ? -2.670 33.526 -23.687 1.00 12.19 189 TYR A N 1
ATOM 1415 C CA . TYR A 1 219 ? -2.548 32.445 -24.653 1.00 13.00 189 TYR A CA 1
ATOM 1416 C C . TYR A 1 219 ? -3.889 32.083 -25.268 1.00 12.55 189 TYR A C 1
ATOM 1417 O O . TYR A 1 219 ? -4.951 32.374 -24.713 1.00 11.30 189 TYR A O 1
ATOM 1426 N N . ALA A 1 220 ? -3.813 31.474 -26.443 1.00 13.17 190 ALA A N 1
ATOM 1427 C CA . ALA A 1 220 ? -4.982 31.020 -27.165 1.00 13.70 190 ALA A CA 1
ATOM 1428 C C . ALA A 1 220 ? -4.998 29.509 -27.000 1.00 13.93 190 ALA A C 1
ATOM 1429 O O . ALA A 1 220 ? -3.962 28.906 -26.720 1.00 15.11 190 ALA A O 1
ATOM 1431 N N . PHE A 1 221 ? -6.169 28.905 -27.164 1.00 14.45 191 PHE A N 1
ATOM 1432 C CA . PHE A 1 221 ? -6.308 27.457 -27.063 1.00 14.77 191 PHE A CA 1
ATOM 1433 C C . PHE A 1 221 ? -7.618 26.985 -27.683 1.00 14.52 191 PHE A C 1
ATOM 1434 O O . PHE A 1 221 ? -8.467 27.796 -28.060 1.00 13.70 191 PHE A O 1
ATOM 1442 N N . THR A 1 222 ? -7.751 25.668 -27.812 1.00 15.27 192 THR A N 1
ATOM 1443 C CA . THR A 1 222 ? -8.953 25.047 -28.365 1.00 15.97 192 THR A CA 1
ATOM 1444 C C . THR A 1 222 ? -9.400 23.991 -27.359 1.00 15.93 192 THR A C 1
ATOM 1445 O O . THR A 1 222 ? -8.734 23.773 -26.346 1.00 15.99 192 THR A O 1
ATOM 1449 N N . LEU A 1 223 ? -10.522 23.338 -27.630 1.00 15.96 193 LEU A N 1
ATOM 1450 C CA . LEU A 1 223 ? -11.018 22.313 -26.728 1.00 15.08 193 LEU A CA 1
ATOM 1451 C C . LEU A 1 223 ? -10.751 20.898 -27.266 1.00 16.88 193 LEU A C 1
ATOM 1452 O O . LEU A 1 223 ? -11.403 19.934 -26.861 1.00 16.23 193 LEU A O 1
ATOM 1457 N N . ASP A 1 224 ? -9.784 20.782 -28.175 1.00 18.15 194 ASP A N 1
ATOM 1458 C CA . ASP A 1 224 ? -9.401 19.485 -28.736 1.00 19.84 194 ASP A CA 1
ATOM 1459 C C . ASP A 1 224 ? -8.524 18.744 -27.719 1.00 19.44 194 ASP A C 1
ATOM 1460 O O . ASP A 1 224 ? -7.418 19.187 -27.408 1.00 18.51 194 ASP A O 1
ATOM 1465 N N . PRO A 1 225 ? -9.002 17.601 -27.200 1.00 18.61 195 PRO A N 1
ATOM 1466 C CA . PRO A 1 225 ? -8.286 16.777 -26.217 1.00 18.65 195 PRO A CA 1
ATOM 1467 C C . PRO A 1 225 ? -6.951 16.242 -26.735 1.00 18.31 195 PRO A C 1
ATOM 1468 O O . PRO A 1 225 ? -6.876 15.731 -27.851 1.00 18.42 195 PRO A O 1
ATOM 1472 N N . ILE A 1 226 ? -5.905 16.347 -25.919 1.00 17.97 196 ILE A N 1
ATOM 1473 C CA . ILE A 1 226 ? -4.596 15.847 -26.315 1.00 17.50 196 ILE A CA 1
ATOM 1474 C C . ILE A 1 226 ? -4.133 14.728 -25.388 1.00 17.73 196 ILE A C 1
ATOM 1475 O O . ILE A 1 226 ? -4.387 14.756 -24.182 1.00 17.19 196 ILE A O 1
ATOM 1480 N N . ASP A 1 227 ? -3.451 13.742 -25.964 1.00 17.69 197 ASP A N 1
ATOM 1481 C CA . ASP A 1 227 ? -2.963 12.601 -25.202 1.00 17.89 197 ASP A CA 1
ATOM 1482 C C . ASP A 1 227 ? -1.484 12.732 -24.849 1.00 17.62 197 ASP A C 1
ATOM 1483 O O . ASP A 1 227 ? -0.865 13.763 -25.117 1.00 15.64 197 ASP A O 1
ATOM 1488 N N . GLU A 1 228 ? -0.924 11.687 -24.242 1.00 16.52 198 GLU A N 1
ATOM 1489 C CA . GLU A 1 228 ? 0.476 11.701 -23.822 1.00 17.26 198 G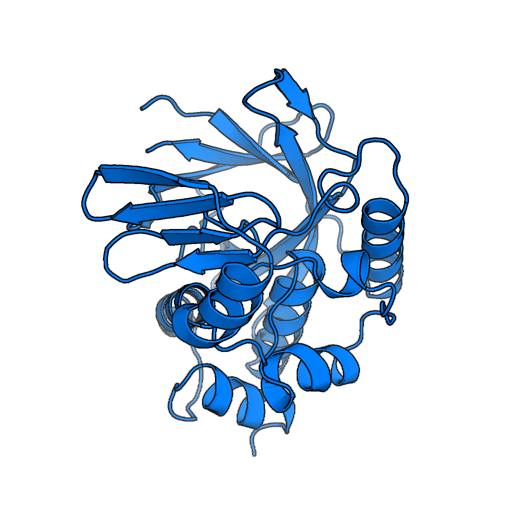LU A CA 1
ATOM 1490 C C . GLU A 1 228 ? 1.440 11.815 -25.009 1.00 16.38 198 GLU A C 1
ATOM 1491 O O . GLU A 1 228 ? 2.474 12.483 -24.919 1.00 16.66 198 GLU A O 1
ATOM 1497 N N . GLN A 1 229 ? 1.100 11.183 -26.126 1.00 15.91 199 GLN A N 1
ATOM 1498 C CA . GLN A 1 229 ? 1.965 11.254 -27.295 1.00 16.71 199 GLN A CA 1
ATOM 1499 C C . GLN A 1 229 ? 2.089 12.705 -27.766 1.00 14.57 199 GLN A C 1
ATOM 1500 O O . GLN A 1 229 ? 3.186 13.175 -28.061 1.00 14.78 199 GLN A O 1
ATOM 1506 N N . LYS A 1 230 ? 0.964 13.411 -27.829 1.00 14.76 200 LYS A N 1
ATOM 1507 C CA . LYS A 1 230 ? 0.965 14.813 -28.251 1.00 14.51 200 LYS A CA 1
ATOM 1508 C C . LYS A 1 230 ? 1.767 15.624 -27.242 1.00 13.74 200 LYS A C 1
ATOM 1509 O O . LYS A 1 230 ? 2.546 16.497 -27.613 1.00 15.49 200 LYS A O 1
ATOM 1515 N N . VAL A 1 231 ? 1.565 15.333 -25.961 1.00 14.57 201 VAL A N 1
ATOM 1516 C CA . VAL A 1 231 ? 2.295 16.029 -24.914 1.00 14.39 201 VAL A CA 1
ATOM 1517 C C . VAL A 1 231 ? 3.792 15.768 -25.083 1.00 14.27 201 VAL A C 1
ATOM 1518 O O . VAL A 1 231 ? 4.605 16.647 -24.821 1.00 14.69 201 VAL A O 1
ATOM 1522 N N . ASN A 1 232 ? 4.158 14.567 -25.534 1.00 15.96 202 ASN A N 1
ATOM 1523 C CA . ASN A 1 232 ? 5.572 14.266 -25.758 1.00 15.91 202 ASN A CA 1
ATOM 1524 C C . ASN A 1 232 ? 6.061 15.008 -26.993 1.00 16.63 202 ASN A C 1
ATOM 1525 O O . ASN A 1 232 ? 7.235 15.373 -27.077 1.00 16.24 202 ASN A O 1
ATOM 1530 N N . ASN A 1 233 ? 5.164 15.232 -27.953 1.00 16.91 203 ASN A N 1
ATOM 1531 C CA . ASN A 1 233 ? 5.540 15.953 -29.170 1.00 19.41 203 ASN A CA 1
ATOM 1532 C C . ASN A 1 233 ? 5.755 17.419 -28.790 1.00 17.68 203 ASN A C 1
ATOM 1533 O O . ASN A 1 233 ? 6.671 18.069 -29.281 1.00 17.30 203 ASN A O 1
ATOM 1538 N N . ILE A 1 234 ? 4.902 17.929 -27.909 1.00 17.14 204 ILE A N 1
ATOM 1539 C CA . ILE A 1 234 ? 5.015 19.307 -27.459 1.00 15.45 204 ILE A CA 1
ATOM 1540 C C . ILE A 1 234 ? 6.357 19.492 -26.753 1.00 14.81 204 ILE A C 1
ATOM 1541 O O . ILE A 1 234 ? 7.037 20.498 -26.948 1.00 13.80 204 ILE A O 1
ATOM 1546 N N . GLN A 1 235 ? 6.746 18.515 -25.940 1.00 15.41 205 GLN A N 1
ATOM 1547 C CA . GLN A 1 235 ? 8.013 18.621 -25.235 1.00 16.03 205 GLN A CA 1
ATOM 1548 C C . GLN A 1 235 ? 9.162 18.690 -26.233 1.00 17.45 205 GLN A C 1
ATOM 1549 O O . GLN A 1 235 ? 10.057 19.524 -26.106 1.00 15.99 205 GLN A O 1
ATOM 1555 N N . LYS A 1 236 ? 9.130 17.818 -27.232 1.00 17.31 206 LYS A N 1
ATOM 1556 C CA . LYS A 1 236 ? 10.192 17.802 -28.226 1.00 20.92 206 LYS A CA 1
ATOM 1557 C C . LYS A 1 236 ? 10.312 19.126 -28.980 1.00 21.68 206 LYS A C 1
ATOM 1558 O O . LYS A 1 236 ? 11.422 19.584 -29.256 1.00 23.21 206 LYS A O 1
ATOM 1564 N N . VAL A 1 237 ? 9.181 19.744 -29.312 1.00 21.04 207 VAL A N 1
ATOM 1565 C CA . VAL A 1 237 ? 9.193 21.022 -30.023 1.00 21.59 207 VAL A CA 1
ATOM 1566 C C . VAL A 1 237 ? 9.805 22.128 -29.160 1.00 20.51 207 VAL A C 1
ATOM 1567 O O . VAL A 1 237 ? 10.458 23.037 -29.664 1.00 19.08 207 VAL A O 1
ATOM 1571 N N . ILE A 1 238 ? 9.581 22.047 -27.854 1.00 19.51 208 ILE A N 1
ATOM 1572 C CA . ILE A 1 238 ? 10.115 23.032 -26.929 1.00 18.52 208 ILE A CA 1
ATOM 1573 C C . ILE A 1 238 ? 11.616 22.805 -26.733 1.00 19.12 208 ILE A C 1
ATOM 1574 O O . ILE A 1 238 ? 12.380 23.740 -26.466 1.00 17.92 208 ILE A O 1
ATOM 1579 N N . VAL A 1 239 ? 12.027 21.553 -26.883 1.00 19.14 209 VAL A N 1
ATOM 1580 C CA . VAL A 1 239 ? 13.425 21.179 -26.760 1.00 22.52 209 VAL A CA 1
ATOM 1581 C C . VAL A 1 239 ? 14.219 21.535 -28.021 1.00 24.68 209 VAL A C 1
ATOM 1582 O O . VAL A 1 239 ? 15.389 21.904 -27.930 1.00 25.90 209 VAL A O 1
ATOM 1586 N N . GLU A 1 240 ? 13.587 21.456 -29.192 1.00 27.41 210 GLU A N 1
ATOM 1587 C CA . GLU A 1 240 ? 14.302 21.723 -30.446 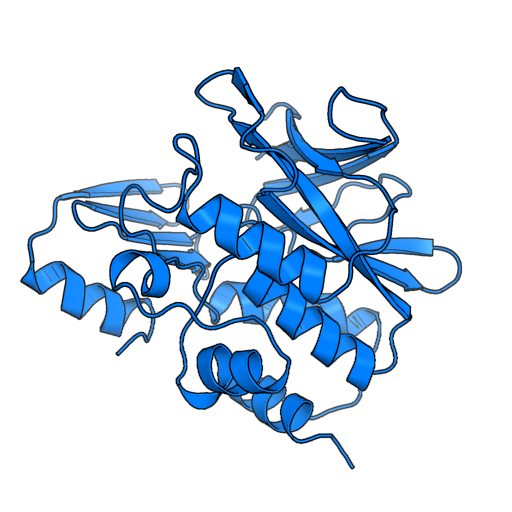1.00 29.89 210 GLU A CA 1
ATOM 1588 C C . GLU A 1 240 ? 13.915 22.917 -31.334 1.00 30.34 210 GLU A C 1
ATOM 1589 O O . GLU A 1 240 ? 14.717 23.338 -32.171 1.00 31.34 210 GLU A O 1
ATOM 1595 N N . HIS A 1 241 ? 12.719 23.477 -31.181 1.00 31.47 211 HIS A N 1
ATOM 1596 C CA . HIS A 1 241 ? 12.320 24.598 -32.044 1.00 31.62 211 HIS A CA 1
ATOM 1597 C C . HIS A 1 241 ? 13.296 25.772 -31.922 1.00 30.90 211 HIS A C 1
ATOM 1598 O O . HIS A 1 241 ? 13.678 26.160 -30.819 1.00 29.20 211 HIS A O 1
ATOM 1605 N N . LYS A 1 242 ? 13.701 26.325 -33.062 1.00 30.79 212 LYS A N 1
ATOM 1606 C CA . LYS A 1 242 ? 14.638 27.453 -33.083 1.00 30.09 212 LYS A CA 1
ATOM 1607 C C . LYS A 1 242 ? 14.085 28.663 -32.343 1.00 29.20 212 LYS A C 1
ATOM 1608 O O . LYS A 1 242 ? 14.846 29.462 -31.800 1.00 26.74 212 LYS A O 1
ATOM 1614 N N . GLU A 1 243 ? 12.764 28.813 -32.335 1.00 29.25 213 GLU A N 1
ATOM 1615 C CA . GLU A 1 243 ? 12.163 29.936 -31.632 1.00 30.05 213 GLU A CA 1
ATOM 1616 C C . GLU A 1 243 ? 11.627 29.513 -30.275 1.00 30.27 213 GLU A C 1
ATOM 1617 O O . GLU A 1 243 ? 10.944 30.290 -29.604 1.00 30.29 213 GLU A O 1
ATOM 1623 N N . SER A 1 244 ? 11.918 28.283 -29.866 1.00 29.19 214 SER A N 1
ATOM 1624 C CA . SER A 1 244 ? 11.457 27.838 -28.557 1.00 28.97 214 SER A CA 1
ATOM 1625 C C . SER A 1 244 ? 12.105 28.737 -27.523 1.00 28.56 214 SER A C 1
ATOM 1626 O O . SER A 1 244 ? 13.315 28.937 -27.533 1.00 27.94 214 SER A O 1
ATOM 1629 N N . PRO A 1 245 ? 11.306 29.292 -26.610 1.00 28.44 215 PRO A N 1
ATOM 1630 C CA . PRO A 1 245 ? 11.822 30.177 -25.569 1.00 27.30 215 PRO A CA 1
ATOM 1631 C C . PRO A 1 245 ? 12.608 29.403 -24.509 1.00 26.25 215 PRO A C 1
ATOM 1632 O O . PRO A 1 245 ? 13.430 29.971 -23.793 1.00 26.49 215 PRO A O 1
ATOM 1636 N N . PHE A 1 246 ? 12.366 28.099 -24.432 1.00 24.09 216 PHE A N 1
ATOM 1637 C CA . PHE A 1 246 ? 12.982 27.285 -23.394 1.00 21.33 216 PHE A CA 1
ATOM 1638 C C . PHE A 1 246 ? 14.237 26.466 -23.661 1.00 21.90 216 PHE A C 1
ATOM 1639 O O . PHE A 1 246 ? 14.613 25.642 -22.830 1.00 20.98 216 PHE A O 1
ATOM 1647 N N . ASN A 1 247 ? 14.900 26.678 -24.791 1.00 20.53 217 ASN A N 1
ATOM 1648 C CA . ASN A 1 247 ? 16.124 25.929 -25.050 1.00 21.65 217 ASN A CA 1
ATOM 1649 C C . ASN A 1 247 ? 17.254 26.916 -25.309 1.00 23.30 217 ASN A C 1
ATOM 1650 O O . ASN A 1 247 ? 18.253 26.582 -25.948 1.00 23.55 217 ASN A O 1
ATOM 1655 N N . LYS A 1 248 ? 17.090 28.131 -24.796 1.00 23.82 218 LYS A N 1
ATOM 1656 C CA . LYS A 1 248 ? 18.074 29.193 -24.990 1.00 24.91 218 LYS A CA 1
ATOM 1657 C C . LYS A 1 248 ? 18.852 29.557 -23.730 1.00 25.36 218 LYS A C 1
ATOM 1658 O O . LYS A 1 248 ? 19.890 30.222 -23.803 1.00 28.20 218 LYS A O 1
ATOM 1664 N N . GLY A 1 249 ? 18.352 29.136 -22.579 1.00 24.29 219 GLY A N 1
ATOM 1665 C CA . GLY A 1 249 ? 19.015 29.462 -21.331 1.00 21.53 219 GLY A CA 1
ATOM 1666 C C . GLY A 1 249 ? 18.180 28.972 -20.167 1.00 20.25 219 GLY A C 1
ATOM 1667 O O . GLY A 1 249 ? 16.958 28.861 -20.274 1.00 20.39 219 GLY A O 1
ATOM 1668 N N . ALA A 1 250 ? 18.835 28.684 -19.049 1.00 19.72 220 ALA A N 1
ATOM 1669 C CA . ALA A 1 250 ? 18.138 28.177 -17.880 1.00 18.18 220 ALA A CA 1
ATOM 1670 C C . ALA A 1 250 ? 17.208 29.198 -17.246 1.00 17.81 220 ALA A C 1
ATOM 1671 O O . ALA A 1 250 ? 17.516 30.395 -17.178 1.00 16.06 220 ALA A O 1
ATOM 1673 N N . ILE A 1 251 ? 16.057 28.712 -16.795 1.00 16.10 221 ILE A N 1
ATOM 1674 C CA . ILE A 1 251 ? 15.082 29.551 -16.123 1.00 15.52 221 ILE A CA 1
ATOM 1675 C C . ILE A 1 251 ? 14.444 28.727 -15.011 1.00 15.60 221 ILE A C 1
ATOM 1676 O O . ILE A 1 251 ? 14.176 27.531 -15.178 1.00 16.90 221 ILE A O 1
ATOM 1681 N N . THR A 1 252 ? 14.252 29.362 -13.863 1.00 14.65 222 THR A N 1
ATOM 1682 C CA . THR A 1 252 ? 13.621 28.729 -12.713 1.00 14.95 222 THR A CA 1
ATOM 1683 C C . THR A 1 252 ? 12.841 29.848 -12.048 1.00 15.69 222 THR A C 1
ATOM 1684 O O . THR A 1 252 ? 13.402 30.904 -11.721 1.00 15.64 222 THR A O 1
ATOM 1688 N N . CYS A 1 253 ? 11.540 29.626 -11.883 1.00 14.23 223 CYS A N 1
ATOM 1689 C CA . CYS A 1 253 ? 10.655 30.620 -11.293 1.00 15.33 223 CYS A CA 1
ATOM 1690 C C . CYS A 1 253 ? 9.715 29.994 -10.276 1.00 14.63 223 CYS A C 1
ATOM 1691 O O . CYS A 1 253 ? 9.329 28.836 -10.402 1.00 12.37 223 CYS A O 1
ATOM 1694 N N . LYS A 1 254 ? 9.339 30.779 -9.274 1.00 12.72 224 LYS A N 1
ATOM 1695 C CA . LYS A 1 254 ? 8.444 30.297 -8.240 1.00 15.46 224 LYS A CA 1
ATOM 1696 C C . LYS A 1 254 ? 7.775 31.480 -7.563 1.00 14.28 224 LYS A C 1
ATOM 1697 O O . LYS A 1 254 ? 8.328 32.583 -7.518 1.00 14.43 224 LYS A O 1
ATOM 1703 N N . LEU A 1 255 ? 6.578 31.248 -7.046 1.00 13.02 225 LEU A N 1
ATOM 1704 C CA . LEU A 1 255 ? 5.836 32.283 -6.345 1.00 14.15 225 LEU A CA 1
ATOM 1705 C C . LEU A 1 255 ? 6.317 32.352 -4.908 1.00 14.44 225 LEU A C 1
ATOM 1706 O O . LEU A 1 255 ? 6.842 31.381 -4.371 1.00 13.75 225 LEU A O 1
ATOM 1711 N N . THR A 1 256 ? 6.133 33.515 -4.299 1.00 15.81 226 THR A N 1
ATOM 1712 C CA . THR A 1 256 ? 6.505 33.746 -2.909 1.00 16.65 226 THR A CA 1
ATOM 1713 C C . THR A 1 256 ? 5.324 34.467 -2.275 1.00 17.91 226 THR A C 1
ATOM 1714 O O . THR A 1 256 ? 4.398 34.885 -2.969 1.00 15.65 226 THR A O 1
ATOM 1718 N N . ASN A 1 257 ? 5.346 34.618 -0.959 1.00 18.94 227 ASN A N 1
ATOM 1719 C CA . ASN A 1 257 ? 4.253 35.301 -0.301 1.00 21.78 227 ASN A CA 1
ATOM 1720 C C . ASN A 1 257 ? 4.170 36.776 -0.682 1.00 21.30 227 ASN A C 1
ATOM 1721 O O . ASN A 1 257 ? 3.106 37.377 -0.584 1.00 21.60 227 ASN A O 1
ATOM 1726 N N . TYR A 1 258 ? 5.274 37.348 -1.153 1.00 20.72 228 TYR A N 1
ATOM 1727 C CA . TYR A 1 258 ? 5.287 38.761 -1.529 1.00 22.01 228 TYR A CA 1
ATOM 1728 C C . TYR A 1 258 ? 5.507 39.034 -3.019 1.00 21.82 228 TYR A C 1
ATOM 1729 O O . TYR A 1 258 ? 5.739 40.178 -3.417 1.00 20.53 228 TYR A O 1
ATOM 1738 N N . GLY A 1 259 ? 5.423 37.988 -3.841 1.00 19.33 229 GLY A N 1
ATOM 1739 C CA . GLY A 1 259 ? 5.611 38.149 -5.278 1.00 17.36 229 GLY A CA 1
ATOM 1740 C C . GLY A 1 259 ? 6.060 36.846 -5.911 1.00 15.92 229 GLY A C 1
ATOM 1741 O O . GLY A 1 259 ? 5.392 35.820 -5.769 1.00 14.06 229 GLY A O 1
ATOM 1742 N N . HIS A 1 260 ? 7.182 36.897 -6.625 1.00 14.80 230 HIS A N 1
ATOM 1743 C CA . HIS A 1 260 ? 7.766 35.7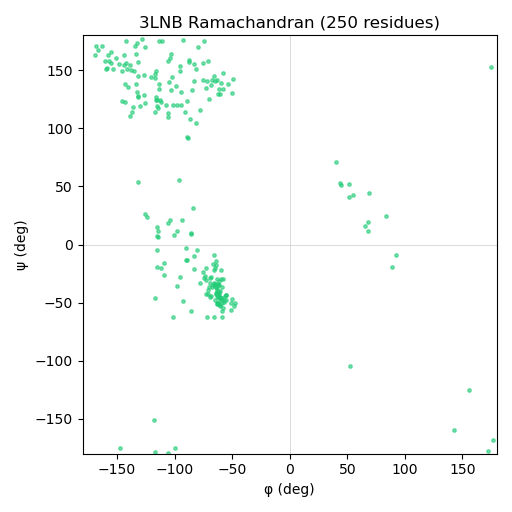17 -7.255 1.00 14.96 230 HIS A CA 1
ATOM 1744 C C . HIS A 1 260 ? 9.253 35.954 -7.505 1.00 14.56 230 HIS A C 1
ATOM 1745 O O . HIS A 1 260 ? 9.728 37.088 -7.459 1.00 13.94 230 HIS A O 1
ATOM 1752 N N . ILE A 1 261 ? 9.985 34.875 -7.747 1.00 12.87 231 ILE A N 1
ATOM 1753 C CA . ILE A 1 261 ? 11.417 34.967 -7.987 1.00 13.55 231 ILE A CA 1
ATOM 1754 C C . ILE A 1 261 ? 11.805 34.178 -9.224 1.00 14.20 231 ILE A C 1
ATOM 1755 O O . ILE A 1 261 ? 11.222 33.126 -9.514 1.00 13.87 231 ILE A O 1
ATOM 1760 N N . SER A 1 262 ? 12.784 34.704 -9.950 1.00 14.41 232 SER A N 1
ATOM 1761 C CA . SER A 1 262 ? 13.274 34.084 -11.169 1.00 14.67 232 SER A CA 1
ATOM 1762 C C . SER A 1 262 ? 14.800 34.045 -11.197 1.00 14.97 232 SER A C 1
ATOM 1763 O O . SER A 1 262 ? 15.482 35.009 -10.827 1.00 15.60 232 SER A O 1
ATOM 1766 N N . LEU A 1 263 ? 15.329 32.918 -11.645 1.00 14.04 233 LEU A N 1
ATOM 1767 C CA . LEU A 1 263 ? 16.766 32.729 -11.704 1.00 15.04 233 LEU A CA 1
ATOM 1768 C C . LEU A 1 263 ? 17.231 32.181 -13.048 1.00 14.13 233 LEU A C 1
ATOM 1769 O O . LEU A 1 263 ? 16.719 31.173 -13.521 1.00 12.41 233 LEU A O 1
ATOM 1774 N N . THR A 1 264 ? 18.191 32.867 -13.658 1.00 12.98 234 THR A N 1
ATOM 1775 C CA . THR A 1 264 ? 18.767 32.429 -14.920 1.00 15.00 234 THR A CA 1
ATOM 1776 C C . THR A 1 264 ? 20.240 32.153 -14.628 1.00 15.20 234 THR A C 1
ATOM 1777 O O . THR A 1 264 ? 20.679 32.286 -13.488 1.00 14.32 234 THR A O 1
ATOM 1781 N N . ASN A 1 265 ? 21.005 31.767 -15.643 1.00 17.49 235 ASN A N 1
ATOM 1782 C CA . ASN A 1 265 ? 22.427 31.513 -15.433 1.00 18.48 235 ASN A CA 1
ATOM 1783 C C . ASN A 1 265 ? 23.146 32.826 -15.140 1.00 20.18 235 ASN A C 1
ATOM 1784 O O . ASN A 1 265 ? 24.151 32.846 -14.430 1.00 19.62 235 ASN A O 1
ATOM 1789 N N . LYS A 1 266 ? 22.599 33.918 -15.668 1.00 18.37 236 LYS A N 1
ATOM 1790 C CA . LYS A 1 266 ? 23.193 35.248 -15.524 1.00 18.68 236 LYS A CA 1
ATOM 1791 C C . LYS A 1 266 ? 22.631 36.159 -14.428 1.00 18.43 236 LYS A C 1
ATOM 1792 O O . LYS A 1 266 ? 23.373 36.928 -13.815 1.00 18.87 236 LYS A O 1
ATOM 1798 N N . ASN A 1 267 ? 21.328 36.088 -14.182 1.00 17.07 237 ASN A N 1
ATOM 1799 C CA . ASN A 1 267 ? 20.716 36.972 -13.194 1.00 17.46 237 ASN A CA 1
ATOM 1800 C C . ASN A 1 267 ? 19.671 36.361 -12.284 1.00 16.59 237 ASN A C 1
ATOM 1801 O O . ASN A 1 267 ? 19.001 35.392 -12.641 1.00 15.86 237 ASN A O 1
ATOM 1806 N N . TYR A 1 268 ? 19.532 36.972 -11.110 1.00 16.15 238 TYR A N 1
ATOM 1807 C CA . TYR A 1 268 ? 18.536 36.574 -10.123 1.00 14.73 238 TYR A CA 1
ATOM 1808 C C . TYR A 1 268 ? 17.576 37.759 -10.029 1.00 13.68 238 TYR A C 1
ATOM 1809 O O . TYR A 1 268 ? 17.978 38.863 -9.653 1.00 12.82 238 TYR A O 1
ATOM 1818 N N . THR A 1 269 ? 16.316 37.531 -10.389 1.00 11.96 239 THR A N 1
ATOM 1819 C CA . THR A 1 269 ? 15.313 38.588 -10.371 1.00 11.90 239 THR A CA 1
ATOM 1820 C C . THR A 1 269 ? 14.264 38.353 -9.295 1.00 12.80 239 THR A C 1
ATOM 1821 O O . THR A 1 269 ? 13.585 37.317 -9.272 1.00 13.25 239 THR A O 1
ATOM 1825 N N . GLU A 1 270 ? 14.133 39.333 -8.413 1.00 10.79 240 GLU A N 1
ATOM 1826 C CA . GLU A 1 270 ? 13.194 39.250 -7.311 1.00 13.06 240 GLU A CA 1
ATOM 1827 C C . GLU A 1 270 ? 12.089 40.302 -7.374 1.00 13.41 240 GLU A C 1
ATOM 1828 O O . GLU A 1 270 ? 12.353 41.500 -7.460 1.00 12.07 240 GLU A O 1
ATOM 1834 N N . THR A 1 271 ? 10.850 39.832 -7.344 1.00 13.69 241 THR A N 1
ATOM 1835 C CA . THR A 1 271 ? 9.690 40.708 -7.344 1.00 15.11 241 THR A CA 1
ATOM 1836 C C . THR A 1 271 ? 9.213 40.611 -5.902 1.00 15.91 241 THR A C 1
ATOM 1837 O O . THR A 1 271 ? 8.698 39.576 -5.473 1.00 15.47 241 THR A O 1
ATOM 1841 N N . PHE A 1 272 ? 9.383 41.697 -5.160 1.00 18.28 242 PHE A N 1
ATOM 1842 C CA . PHE A 1 272 ? 9.068 41.699 -3.736 1.00 20.43 242 PHE A CA 1
ATOM 1843 C C . PHE A 1 272 ? 8.322 42.941 -3.256 1.00 21.84 242 PHE A C 1
ATOM 1844 O O . PHE A 1 272 ? 8.837 44.056 -3.337 1.00 21.79 242 PHE A O 1
ATOM 1852 N N . LYS A 1 273 ? 7.111 42.729 -2.745 1.00 22.07 243 LYS A N 1
ATOM 1853 C CA . LYS A 1 273 ? 6.263 43.809 -2.245 1.00 23.44 243 LYS A CA 1
ATOM 1854 C C . LYS A 1 273 ? 6.251 45.015 -3.165 1.00 23.65 243 LYS A C 1
ATOM 1855 O O . LYS A 1 273 ? 6.530 46.137 -2.733 1.00 23.37 243 LYS A O 1
ATOM 1861 N N . GLY A 1 274 ? 5.951 44.780 -4.437 1.00 22.40 244 GLY A N 1
ATOM 1862 C CA . GLY A 1 274 ? 5.889 45.874 -5.384 1.00 22.98 244 GLY A CA 1
ATOM 1863 C C . GLY A 1 274 ? 7.190 46.223 -6.070 1.00 23.71 244 GLY A C 1
ATOM 1864 O O . GLY A 1 274 ? 7.172 46.873 -7.116 1.00 24.73 244 GLY A O 1
ATOM 1865 N N . THR A 1 275 ? 8.320 45.802 -5.503 1.00 22.53 245 THR A N 1
ATOM 1866 C CA . THR A 1 275 ? 9.610 46.116 -6.107 1.00 21.28 245 THR A CA 1
ATOM 1867 C C . THR A 1 275 ? 10.085 44.975 -6.998 1.00 20.13 245 THR A C 1
ATOM 1868 O O . THR A 1 275 ? 9.701 43.818 -6.814 1.00 20.30 245 THR A O 1
ATOM 1872 N N . LYS A 1 276 ? 10.903 45.311 -7.981 1.00 18.83 246 LYS A N 1
ATOM 1873 C CA . LYS A 1 276 ? 11.426 44.312 -8.894 1.00 20.25 246 LYS A CA 1
ATOM 1874 C C . LYS A 1 276 ? 12.892 44.616 -9.158 1.00 18.97 246 LYS A C 1
ATOM 1875 O O . LYS A 1 276 ? 13.234 45.610 -9.801 1.00 20.56 246 LYS A O 1
ATOM 1881 N N . ASN A 1 277 ? 13.751 43.751 -8.641 1.00 17.59 247 ASN A N 1
ATOM 1882 C CA . ASN A 1 277 ? 15.193 43.900 -8.770 1.00 17.55 247 ASN A CA 1
ATOM 1883 C C . ASN A 1 277 ? 15.834 42.772 -9.562 1.00 16.61 247 ASN A C 1
ATOM 1884 O O . ASN A 1 277 ? 15.353 41.630 -9.548 1.00 16.14 247 ASN A O 1
ATOM 1889 N N . LYS A 1 278 ? 16.919 43.102 -10.256 1.00 15.03 248 LYS A N 1
ATOM 1890 C CA . LYS A 1 278 ? 17.667 42.120 -11.024 1.00 14.66 248 LYS A CA 1
ATOM 1891 C C . LYS A 1 278 ? 19.115 42.218 -10.565 1.00 15.63 248 LYS A C 1
ATOM 1892 O O . LYS A 1 278 ? 19.691 43.302 -10.529 1.00 15.92 248 LYS A O 1
ATOM 1898 N N . ARG A 1 279 ? 19.697 41.083 -10.208 1.00 16.60 249 ARG A N 1
ATOM 1899 C CA . ARG A 1 279 ? 21.072 41.060 -9.737 1.00 19.47 249 ARG A CA 1
ATOM 1900 C C . ARG A 1 279 ? 21.929 40.075 -10.526 1.00 19.30 249 ARG A C 1
ATOM 1901 O O . ARG A 1 279 ? 21.612 38.887 -10.606 1.00 18.48 249 ARG A O 1
ATOM 1909 N N . PRO A 1 280 ? 23.014 40.566 -11.150 1.00 19.69 250 PRO A N 1
ATOM 1910 C CA . PRO A 1 280 ? 23.891 39.683 -11.922 1.00 19.98 250 PRO A CA 1
ATOM 1911 C C . PRO A 1 280 ? 24.523 38.720 -10.933 1.00 18.52 250 PRO A C 1
ATOM 1912 O O . PRO A 1 280 ? 24.877 39.123 -9.829 1.00 17.95 250 PRO A O 1
ATOM 1916 N N . ILE A 1 281 ? 24.663 37.462 -11.322 1.00 19.13 251 ILE A N 1
ATOM 1917 C CA . ILE A 1 281 ? 25.235 36.455 -10.435 1.00 20.97 251 ILE A CA 1
ATOM 1918 C C . ILE A 1 281 ? 26.409 35.726 -11.065 1.00 22.11 251 ILE A C 1
ATOM 1919 O O . ILE A 1 281 ? 26.669 35.861 -12.257 1.00 22.93 251 ILE A O 1
ATOM 1924 N N . GLU A 1 282 ? 27.113 34.944 -10.253 1.00 24.10 252 GLU A N 1
ATOM 1925 C CA . GLU A 1 282 ? 28.253 34.168 -10.733 1.00 26.04 252 GLU A CA 1
ATOM 1926 C C . GLU A 1 282 ? 27.890 32.690 -10.635 1.00 26.05 252 GLU A C 1
ATOM 1927 O O . GLU A 1 282 ? 26.831 32.341 -10.114 1.00 24.97 252 GLU A O 1
ATOM 1933 N N . SER A 1 283 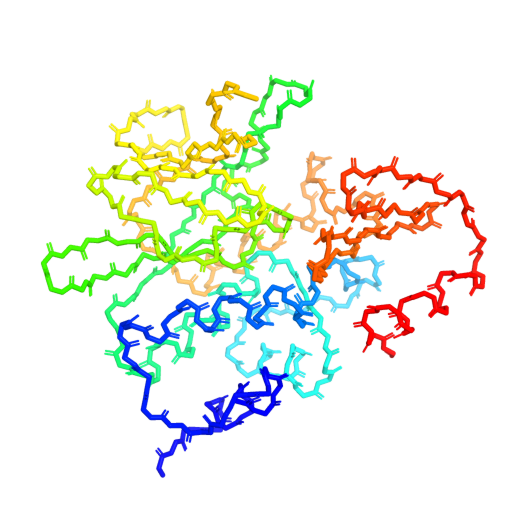? 28.774 31.826 -11.123 1.00 27.29 253 SER A N 1
ATOM 1934 C CA . SER A 1 283 ? 28.540 30.384 -11.076 1.00 28.79 253 SER A CA 1
ATOM 1935 C C . SER A 1 283 ? 28.090 29.854 -9.717 1.00 28.99 253 SER A C 1
ATOM 1936 O O . SER A 1 283 ? 27.071 29.171 -9.631 1.00 29.25 253 SER A O 1
ATOM 1939 N N . LYS A 1 284 ? 28.834 30.166 -8.656 1.00 28.33 254 LYS A N 1
ATOM 1940 C CA . LYS A 1 284 ? 28.479 29.666 -7.322 1.00 28.00 254 LYS A CA 1
ATOM 1941 C C . LYS A 1 284 ? 27.212 30.247 -6.706 1.00 27.41 254 LYS A C 1
ATOM 1942 O O . LYS A 1 284 ? 26.560 29.585 -5.890 1.00 26.74 254 LYS A O 1
ATOM 1948 N N . ASP A 1 285 ? 26.863 31.482 -7.060 1.00 26.11 255 ASP A N 1
ATOM 1949 C CA . ASP A 1 285 ? 25.646 32.065 -6.511 1.00 25.43 255 ASP A CA 1
ATOM 1950 C C . ASP A 1 285 ? 24.475 31.246 -7.041 1.00 24.90 255 ASP A C 1
ATOM 1951 O O . ASP A 1 285 ? 23.476 31.056 -6.360 1.00 25.38 255 ASP A O 1
ATOM 1956 N N . TYR A 1 286 ? 24.623 30.761 -8.270 1.00 24.91 256 TYR A N 1
ATOM 1957 C CA . TYR A 1 286 ? 23.582 29.998 -8.945 1.00 24.13 256 TYR A CA 1
ATOM 1958 C C . TYR A 1 286 ? 23.174 28.736 -8.201 1.00 22.84 256 TYR A C 1
ATOM 1959 O O . TYR A 1 286 ? 22.003 28.549 -7.867 1.00 20.01 256 TYR A O 1
ATOM 1968 N N . ALA A 1 287 ? 24.152 27.873 -7.956 1.00 23.29 257 ALA A N 1
ATOM 1969 C CA . ALA A 1 287 ? 23.924 26.620 -7.260 1.00 23.29 257 ALA A CA 1
ATOM 1970 C C . ALA A 1 287 ? 23.269 26.866 -5.902 1.00 23.16 257 ALA A C 1
ATOM 1971 O O . ALA A 1 287 ? 22.324 26.172 -5.522 1.00 23.12 257 ALA A O 1
ATOM 1973 N N . ARG A 1 288 ? 23.768 27.865 -5.182 1.00 22.45 258 ARG A N 1
ATOM 1974 C CA . ARG A 1 288 ? 23.243 28.217 -3.870 1.00 23.07 258 ARG A CA 1
ATOM 1975 C C . ARG A 1 288 ? 21.806 28.727 -3.915 1.00 21.39 258 ARG A C 1
ATOM 1976 O O . ARG A 1 288 ? 20.976 28.294 -3.123 1.00 21.82 258 ARG A O 1
ATOM 1984 N N . ILE A 1 289 ? 21.512 29.656 -4.824 1.00 21.01 259 ILE A N 1
ATOM 1985 C CA . ILE A 1 289 ? 20.151 30.188 -4.923 1.00 20.38 259 ILE A CA 1
ATOM 1986 C C . ILE A 1 289 ? 19.182 29.083 -5.336 1.00 19.19 259 ILE A C 1
ATOM 1987 O O . ILE A 1 289 ? 18.097 28.975 -4.775 1.00 19.23 259 ILE A O 1
ATOM 1992 N N . LEU A 1 290 ? 19.576 28.255 -6.301 1.00 19.00 260 LEU A N 1
ATOM 1993 C CA . LEU A 1 290 ? 18.719 27.152 -6.737 1.00 19.96 260 LEU A CA 1
ATOM 1994 C C . LEU A 1 290 ? 18.287 26.369 -5.509 1.00 21.05 260 LEU A C 1
ATOM 1995 O O . LEU A 1 290 ? 17.098 26.112 -5.300 1.00 20.35 260 LEU A O 1
ATOM 2000 N N . ARG A 1 291 ? 19.274 26.004 -4.694 1.00 20.82 261 ARG A N 1
ATOM 2001 C CA . ARG A 1 291 ? 19.030 25.228 -3.488 1.00 22.16 261 ARG A CA 1
ATOM 2002 C C . ARG A 1 291 ? 18.212 25.973 -2.441 1.00 21.74 261 ARG A C 1
ATOM 2003 O O . ARG A 1 291 ? 17.100 25.563 -2.102 1.00 21.42 261 ARG A O 1
ATOM 2011 N N . GLU A 1 292 ? 18.760 27.079 -1.949 1.00 22.10 262 GLU A N 1
ATOM 2012 C CA . GLU A 1 292 ? 18.119 27.859 -0.903 1.00 22.68 262 GLU A CA 1
ATOM 2013 C C . GLU A 1 292 ? 16.787 28.511 -1.242 1.00 22.54 262 GLU A C 1
ATOM 2014 O O . GLU A 1 292 ? 15.902 28.584 -0.387 1.00 21.89 262 GLU A O 1
ATOM 2020 N N . SER A 1 293 ? 16.629 28.993 -2.469 1.00 19.18 263 SER A N 1
ATOM 2021 C CA . SER A 1 293 ? 15.377 29.654 -2.817 1.00 19.50 263 SER A CA 1
ATOM 2022 C C . SER A 1 293 ? 14.352 28.756 -3.503 1.00 18.28 263 SER A C 1
ATOM 2023 O O . SER A 1 293 ? 13.152 28.989 -3.385 1.00 18.77 263 SER A O 1
ATOM 2026 N N . PHE A 1 294 ? 14.815 27.728 -4.206 1.00 18.17 264 PHE A N 1
ATOM 2027 C CA . PHE A 1 294 ? 13.902 26.847 -4.919 1.00 19.45 264 PHE A CA 1
ATOM 2028 C C . PHE A 1 294 ? 13.848 25.400 -4.452 1.00 20.70 264 PHE A C 1
ATOM 2029 O O . PHE A 1 294 ? 13.043 24.617 -4.959 1.00 20.09 264 PHE A O 1
ATOM 2037 N N . GLY A 1 295 ? 14.707 25.035 -3.509 1.00 22.15 265 GLY A N 1
ATOM 2038 C CA . GLY A 1 295 ? 14.697 23.668 -3.020 1.00 24.83 265 GLY A CA 1
ATOM 2039 C C . GLY A 1 295 ? 15.166 22.657 -4.052 1.00 25.35 265 GLY A C 1
ATOM 2040 O O . GLY A 1 295 ? 14.891 21.460 -3.943 1.00 24.19 265 GLY A O 1
ATOM 2041 N N . ILE A 1 296 ? 15.871 23.125 -5.071 1.00 25.61 266 ILE A N 1
ATOM 2042 C CA . ILE A 1 296 ? 16.368 22.208 -6.084 1.00 26.78 266 ILE A CA 1
ATOM 2043 C C . ILE A 1 296 ? 17.821 21.853 -5.788 1.00 29.11 266 ILE A C 1
ATOM 2044 O O . ILE A 1 296 ? 18.691 22.730 -5.749 1.00 28.30 266 ILE A O 1
ATOM 2049 N N . THR A 1 297 ? 18.071 20.560 -5.581 1.00 31.78 267 THR A N 1
ATOM 2050 C CA . THR A 1 297 ? 19.409 20.064 -5.261 1.00 34.47 267 THR A CA 1
ATOM 2051 C C . THR A 1 297 ? 19.822 18.871 -6.125 1.00 34.54 267 THR A C 1
ATOM 2052 O O . THR A 1 297 ? 19.254 18.632 -7.195 1.00 35.41 267 THR A O 1
#

Solvent-accessible surface area: 12476 Å² total; per-residue (Å²): 212,49,59,100,6,14,100,42,0,7,149,33,0,152,5,89,70,73,143,7,63,46,126,28,2,46,58,1,5,79,28,3,5,42,33,7,0,17,0,4,23,20,21,71,72,58,82,60,137,90,7,27,89,100,22,3,11,66,27,0,7,84,107,123,40,0,0,1,7,1,11,5,0,1,0,1,34,34,0,0,90,46,30,64,25,118,14,64,16,0,11,1,2,30,62,12,80,188,93,110,77,59,53,16,88,44,12,2,0,0,0,0,0,68,47,101,191,105,40,22,0,0,3,9,2,19,24,22,64,9,1,11,61,11,0,15,48,95,11,137,64,29,67,29,101,38,10,43,2,46,2,64,146,131,119,32,161,68,10,55,8,8,0,24,14,77,175,122,135,59,68,47,0,0,0,1,35,62,95,103,24,85,52,146,63,0,40,81,2,13,107,41,5,30,110,67,175,102,1,47,43,40,130,30,5,40,0,5,28,2,32,118,121,17,38,16,23,0,47,72,151,37,12,21,58,25,99,127,83,72,137,90,139,104,111,22,110,106,127,28,36,57,93,4,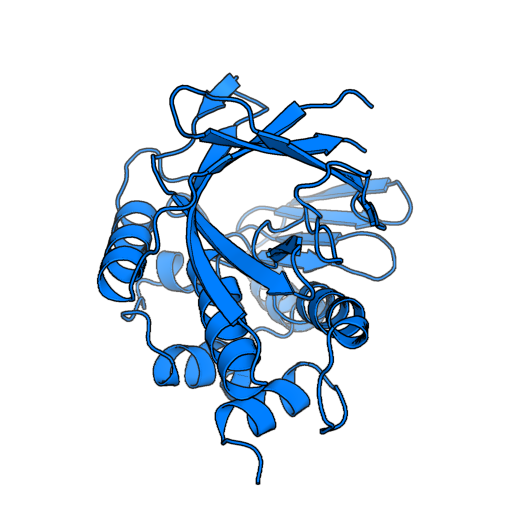20,115,121,36,8,48,9,149